Protein AF-A0A7S3W1W6-F1 (afdb_monomer)

Foldseek 3Di:
DDDDDDDDDDDDDPDDDDPDDDQAAFQKWWPDFFQWQVVGDTWTWTRGLFWIWTHGPVWIWTGGLLQFDAWEWEQDQVNFFIKIKTAGNAWTDTDVDTGRIIITTWGPPDDWIWIAGPNRIDIGTPRRSVRVSSCVSSVHDYFYAAPDADDPRGQFWWWDFPPFIWTWTDGLQWIWIDTRSDIDTAGLVQKAWEKAAADPVQWTKIWIWGADDDDDPPDPGDDIDITIITGTHNVCSVVVQVSSVVSNRNYPDDD

Secondary structure (DSSP, 8-state):
--PPPP--PPPP------------SEEEE-SSPEEEEETTEEEEEEEESSEEEEEESS-EEEEEGGGEEEEEEEE-TTSSSEEEEEEEEEEEEETTEEEEEEEEEE-TTSPPEEEEETTEEEEE-HHHHHHHHHHHHHT--EE-B-S---TTS-SSEEEEETTEEEEEEEBSSEEEEEETTEEEEEEGGGEEEEEEPP-TTSEEEEEEEEPPP---TTS--PPPEEEEEEEEEGGGHHHHHHHHHHTT-EES---

Mean predicted aligned error: 9.93 Å

Sequence (255 aa):
APPPPAAAAPAAPAGSAAPLDRPGALLVELASDLSFLSPRGKFRLSLNEGAAVLHGKSAEIAVPYRLVSRVLVLPEASGQGSLCVVTLAAPVANGKSQVGHLLLHSKPAEPKVECSLSGKPLCGQPASVVSQAFASLAAVEVGGIGSFKPFGGRAALQCYVKATEAALYLLEKELLVKEASKVHVMPYSRLRVEVLPPDSRRTFDLQLECAAADAPAGAPAKTALKLELSMLPANECDRVSELLQRKRANVNGSL

Solvent-accessible surface area (backbone atoms only — not comparable to full-atom values): 14426 Å² total; per-residue (Å²): 138,83,83,83,83,79,83,78,76,83,76,78,83,87,74,90,70,84,95,81,80,69,42,62,60,79,68,42,69,47,92,59,74,39,49,27,50,20,73,71,46,59,28,32,44,36,37,29,74,45,16,40,34,34,48,34,95,89,52,71,40,73,46,48,31,91,34,50,67,46,33,36,46,37,64,30,65,88,71,66,32,29,31,17,40,39,35,36,74,57,61,38,73,52,88,96,46,71,46,42,46,42,31,34,52,27,53,77,87,54,73,68,41,73,50,56,60,96,84,44,80,40,72,33,51,52,27,56,40,52,40,52,52,50,21,66,70,39,74,40,72,72,43,51,75,28,94,62,63,43,85,90,78,35,67,31,45,62,31,22,46,84,93,41,68,23,35,42,31,57,35,77,70,29,37,36,39,39,44,84,60,45,74,48,83,40,47,22,88,44,28,35,36,40,75,47,74,60,49,97,83,52,24,22,35,38,41,37,39,29,58,48,75,85,62,67,93,88,54,83,80,60,74,59,50,74,47,54,40,35,66,28,58,38,92,44,50,67,59,52,52,53,49,38,52,75,57,56,26,45,62,72,65,80,135

InterPro domains:
  IPR011993 PH-like domain superfamily [G3DSA:2.30.29.30] (146-254)
  IPR013719 Histone chaperone RTT106/FACT complex subunit SPT16-like, middle domain [PF08512] (156-251)
  IPR048993 FACT complex subunit SSRP1-like, first PH domain [PF21103] (32-110)
  IPR050454 RTT106/SSRP1 Histone Chaperone/FACT Complex [PTHR45849] (27-251)

Radius of gyration: 22.49 Å; Cα contacts (8 Å, |Δi|>4): 538; chains: 1; bounding box: 68×55×69 Å

pLDDT: mean 82.01, std 15.7, range [33.84, 94.69]

Organism: Emiliania huxleyi (NCBI:txid2903)

Nearest PDB structures (foldseek):
  2gcj-assembly4_D  TM=8.419E-01  e=3.323E-16  Saccharomyces cerevisiae
  9eh2-assembly1_y  TM=8.255E-01  e=6.095E-16  Homo sapiens
  4ifs-assembly1_A  TM=8.256E-01  e=1.176E-15  Homo sapiens
  7xt7-assembly1_k  TM=8.254E-01  e=2.640E-15  Komagataella phaffii
  4pq0-assembly1_A  TM=8.334E-01  e=5.359E-15  Saccharomyces cerevisiae S288C

Structure (mmCIF, N/CA/C/O backbone):
data_AF-A0A7S3W1W6-F1
#
_entry.id   AF-A0A7S3W1W6-F1
#
loop_
_atom_site.group_PDB
_atom_site.id
_atom_site.type_symbol
_atom_site.label_atom_id
_atom_site.label_alt_id
_atom_site.label_comp_id
_atom_site.label_asym_id
_atom_site.label_entity_id
_atom_site.label_seq_id
_atom_site.pdbx_PDB_ins_code
_atom_site.Cartn_x
_atom_site.Cartn_y
_atom_site.Cartn_z
_atom_site.occupancy
_atom_site.B_iso_or_equiv
_atom_site.auth_seq_id
_atom_site.auth_comp_id
_atom_site.auth_asym_id
_atom_site.auth_atom_id
_atom_site.pdbx_PDB_model_num
ATOM 1 N N . ALA A 1 1 ? -47.123 42.090 42.238 1.00 45.78 1 ALA A N 1
ATOM 2 C CA . ALA A 1 1 ? -47.029 41.208 41.054 1.00 45.78 1 ALA A CA 1
ATOM 3 C C . ALA A 1 1 ? -46.955 42.105 39.825 1.00 45.78 1 ALA A C 1
ATOM 5 O O . ALA A 1 1 ? -47.746 43.043 39.816 1.00 45.78 1 ALA A O 1
ATOM 6 N N . PRO A 1 2 ? -46.043 41.915 38.852 1.00 51.88 2 PRO A N 1
ATOM 7 C CA . PRO A 1 2 ? -45.273 40.709 38.516 1.00 51.88 2 PRO A CA 1
ATOM 8 C C . PRO A 1 2 ? -43.728 40.901 38.546 1.00 51.88 2 PRO A C 1
ATOM 10 O O . PRO A 1 2 ? -43.254 42.026 38.691 1.00 51.88 2 PRO A O 1
ATOM 13 N N . PRO A 1 3 ? -42.940 39.812 38.452 1.00 57.44 3 PRO A N 1
ATOM 14 C CA . PRO A 1 3 ? -41.476 39.845 38.326 1.00 57.44 3 PRO A CA 1
ATOM 15 C C . PRO A 1 3 ? -40.999 40.099 36.873 1.00 57.44 3 PRO A C 1
ATOM 17 O O . PRO A 1 3 ? -41.773 39.882 35.937 1.00 57.44 3 PRO A O 1
ATOM 20 N N . PRO A 1 4 ? -39.738 40.535 36.661 1.00 59.59 4 PRO A N 1
ATOM 21 C CA . PRO A 1 4 ? -39.146 40.696 35.329 1.00 59.59 4 PRO A CA 1
ATOM 22 C C . PRO A 1 4 ? -38.848 39.341 34.644 1.00 59.59 4 PRO A C 1
ATOM 24 O O . PRO A 1 4 ? -38.717 38.320 35.325 1.00 59.59 4 PRO A O 1
ATOM 27 N N . PRO A 1 5 ? -38.765 39.313 33.299 1.00 49.59 5 PRO A N 1
ATOM 28 C CA . PRO A 1 5 ? -38.783 38.086 32.505 1.00 49.59 5 PRO A CA 1
ATOM 29 C C . PRO A 1 5 ? -37.500 37.258 32.640 1.00 49.59 5 PRO A C 1
ATOM 31 O O . PRO A 1 5 ? -36.385 37.779 32.633 1.00 49.59 5 PRO A O 1
ATOM 34 N N . ALA A 1 6 ? -37.693 35.942 32.736 1.00 44.84 6 ALA A N 1
ATOM 35 C CA . ALA A 1 6 ? -36.650 34.933 32.808 1.00 44.84 6 ALA A CA 1
ATOM 36 C C . ALA A 1 6 ? -35.760 34.940 31.554 1.00 44.84 6 ALA A C 1
ATOM 38 O O . ALA A 1 6 ? -36.246 34.961 30.422 1.00 44.84 6 ALA A O 1
ATOM 39 N N . ALA A 1 7 ? -34.447 34.877 31.778 1.00 41.12 7 ALA A N 1
ATOM 40 C CA . ALA A 1 7 ? -33.446 34.667 30.746 1.00 41.12 7 ALA A CA 1
ATOM 41 C C . ALA A 1 7 ? -33.691 33.321 30.044 1.00 41.12 7 ALA A C 1
ATOM 43 O O . ALA A 1 7 ? -33.572 32.255 30.648 1.00 41.12 7 ALA A O 1
ATOM 44 N N . ALA A 1 8 ? -34.039 33.379 28.759 1.00 40.47 8 ALA A N 1
ATOM 45 C CA . ALA A 1 8 ? -34.100 32.213 27.895 1.00 40.47 8 ALA A CA 1
ATOM 46 C C . ALA A 1 8 ? -32.671 31.717 27.625 1.00 40.47 8 ALA A C 1
ATOM 48 O O . ALA A 1 8 ? -31.873 32.394 26.977 1.00 40.47 8 ALA A O 1
ATOM 49 N N . ALA A 1 9 ? -32.351 30.533 28.142 1.00 42.97 9 ALA A N 1
ATOM 50 C CA . ALA A 1 9 ? -31.165 29.788 27.749 1.00 42.97 9 ALA A CA 1
ATOM 51 C C . ALA A 1 9 ? -31.238 29.463 26.243 1.00 42.97 9 ALA A C 1
ATOM 53 O O . ALA A 1 9 ? -32.290 29.010 25.778 1.00 42.97 9 ALA A O 1
ATOM 54 N N . PRO A 1 10 ? -30.162 29.650 25.460 1.00 40.44 10 PRO A N 1
ATOM 55 C CA . PRO A 1 10 ? -30.146 29.182 24.086 1.00 40.44 10 PRO A CA 1
ATOM 56 C C . PRO A 1 10 ? -30.102 27.652 24.075 1.00 40.44 10 PRO A C 1
ATOM 58 O O . PRO A 1 10 ? -29.159 27.022 24.554 1.00 40.44 10 PRO A O 1
ATOM 61 N N . ALA A 1 11 ? -31.170 27.076 23.529 1.00 37.53 11 ALA A N 1
ATOM 62 C CA . ALA A 1 11 ? -31.296 25.670 23.205 1.00 37.53 11 ALA A CA 1
ATOM 63 C C . ALA A 1 11 ? -30.109 25.208 22.347 1.00 37.53 11 ALA A C 1
ATOM 65 O O . ALA A 1 11 ? -29.792 25.803 21.316 1.00 37.53 11 ALA A O 1
ATOM 66 N N . ALA A 1 12 ? -29.472 24.119 22.774 1.00 38.91 12 ALA A N 1
ATOM 67 C CA . ALA A 1 12 ? -28.537 23.378 21.946 1.00 38.91 12 ALA A CA 1
ATOM 68 C C . ALA A 1 12 ? -29.260 22.904 20.670 1.00 38.91 12 ALA A C 1
ATOM 70 O O . ALA A 1 12 ? -30.341 22.315 20.777 1.00 38.91 12 ALA A O 1
ATOM 71 N N . PRO A 1 13 ? -28.705 23.112 19.463 1.00 43.88 13 PRO A N 1
ATOM 72 C CA . PRO A 1 13 ? -29.288 22.532 18.270 1.00 43.88 13 PRO A CA 1
ATOM 73 C C . PRO A 1 13 ? -28.999 21.029 18.254 1.00 43.88 13 PRO A C 1
ATOM 75 O O . PRO A 1 13 ? -27.898 20.579 17.936 1.00 43.88 13 PRO A O 1
ATOM 78 N N . ALA A 1 14 ? -30.027 20.246 18.577 1.00 40.44 14 ALA A N 1
ATOM 79 C CA . ALA A 1 14 ? -30.148 18.860 18.160 1.00 40.44 14 ALA A CA 1
ATOM 80 C C . ALA A 1 14 ? -30.289 18.825 16.627 1.00 40.44 14 ALA A C 1
ATOM 82 O O . ALA A 1 14 ? -31.386 18.861 16.076 1.00 40.44 14 ALA A O 1
ATOM 83 N N . GLY A 1 15 ? -29.149 18.809 15.937 1.00 35.00 15 GLY A N 1
ATOM 84 C CA . GLY A 1 15 ? -29.037 18.552 14.505 1.00 35.00 15 GLY A CA 1
ATOM 85 C C . GLY A 1 15 ? -28.672 17.091 14.275 1.00 35.00 15 GLY A C 1
ATOM 86 O O . GLY A 1 15 ? -27.506 16.717 14.332 1.00 35.00 15 GLY A O 1
ATOM 87 N N . SER A 1 16 ? -29.696 16.273 14.056 1.00 43.66 16 SER A N 1
ATOM 88 C CA . SER A 1 16 ? -29.641 14.854 13.701 1.00 43.66 16 SER A CA 1
ATOM 89 C C . SER A 1 16 ? -28.714 14.580 12.502 1.00 43.66 16 SER A C 1
ATOM 91 O O . SER A 1 16 ? -29.089 14.830 11.356 1.00 43.66 16 SER A O 1
ATOM 93 N N . ALA A 1 17 ? -27.552 13.977 12.762 1.00 36.97 17 ALA A N 1
ATOM 94 C CA . ALA A 1 17 ? -26.813 13.168 11.794 1.00 36.97 17 ALA A CA 1
ATOM 95 C C . ALA A 1 17 ? -26.968 11.688 12.185 1.00 36.97 17 ALA A C 1
ATOM 97 O O . ALA A 1 17 ? -26.823 11.326 13.351 1.00 36.97 17 ALA A O 1
ATOM 98 N N . ALA A 1 18 ? -27.330 10.851 11.214 1.00 33.84 18 ALA A N 1
ATOM 99 C CA . ALA A 1 18 ? -27.697 9.446 11.380 1.00 33.84 18 ALA A CA 1
ATOM 100 C C . ALA A 1 18 ? -26.702 8.613 12.233 1.00 33.84 18 ALA A C 1
ATOM 102 O O . ALA A 1 18 ? -25.489 8.775 12.088 1.00 33.84 18 ALA A O 1
ATOM 103 N N . PRO A 1 19 ? -27.166 7.666 13.075 1.00 43.62 19 PRO A N 1
ATOM 104 C CA . PRO A 1 19 ? -26.282 6.854 13.906 1.00 43.62 19 PRO A CA 1
ATOM 105 C C . PRO A 1 19 ? -25.858 5.574 13.166 1.00 43.62 19 PRO A C 1
ATOM 107 O O . PRO A 1 19 ? -26.533 4.557 13.280 1.00 43.62 19 PRO A O 1
ATOM 110 N N . LEU A 1 20 ? -24.752 5.595 12.408 1.00 44.56 20 LEU A N 1
ATOM 111 C CA . LEU A 1 20 ? -24.233 4.376 11.751 1.00 44.56 20 LEU A CA 1
ATOM 112 C C . LEU A 1 20 ? -22.712 4.136 11.824 1.00 44.56 20 LEU A C 1
ATOM 114 O O . LEU A 1 20 ? -22.246 3.169 11.238 1.00 44.56 20 LEU A O 1
ATOM 118 N N . ASP A 1 21 ? -21.941 4.916 12.583 1.00 49.50 21 ASP A N 1
ATOM 119 C CA . ASP A 1 21 ? -20.513 4.622 12.832 1.00 49.50 21 ASP A CA 1
ATOM 120 C C . ASP A 1 21 ? -20.158 4.883 14.303 1.00 49.50 21 ASP A C 1
ATOM 122 O O . ASP A 1 21 ? -19.318 5.718 14.635 1.00 49.50 21 ASP A O 1
ATOM 126 N N . ARG A 1 22 ? -20.820 4.183 15.234 1.00 55.69 22 ARG A N 1
ATOM 127 C CA . ARG A 1 22 ? -20.241 4.070 16.579 1.00 55.69 22 ARG A CA 1
ATOM 128 C C . ARG A 1 22 ? -19.102 3.054 16.488 1.00 55.69 22 ARG A C 1
ATOM 130 O O . ARG A 1 22 ? -19.353 1.963 15.983 1.00 55.69 22 ARG A O 1
ATOM 137 N N . PRO A 1 23 ? -17.892 3.365 16.985 1.00 61.19 23 PRO A N 1
ATOM 138 C CA . PRO A 1 23 ? -16.769 2.432 16.949 1.00 61.19 23 PRO A CA 1
ATOM 139 C C . PRO A 1 23 ? -17.078 1.066 17.592 1.00 61.19 23 PRO A C 1
ATOM 141 O O . PRO A 1 23 ? -16.441 0.079 17.243 1.00 61.19 23 PRO A O 1
ATOM 144 N N . GLY A 1 24 ? -18.107 0.970 18.439 1.00 68.69 24 GLY A N 1
ATOM 145 C CA . GLY A 1 24 ? -18.448 -0.246 19.178 1.00 68.69 24 GLY A CA 1
ATOM 146 C C . GLY A 1 24 ? -17.690 -0.292 20.501 1.00 68.69 24 GLY A C 1
ATOM 147 O O . GLY A 1 24 ? -17.141 0.728 20.926 1.00 68.69 24 GLY A O 1
ATOM 148 N N . ALA A 1 25 ? -17.677 -1.447 21.166 1.00 79.06 25 ALA A N 1
ATOM 149 C CA . ALA A 1 25 ? -16.859 -1.621 22.362 1.00 79.06 25 ALA A CA 1
ATOM 150 C C . ALA A 1 25 ? -15.364 -1.612 21.999 1.00 79.06 25 ALA A C 1
ATOM 152 O O . ALA A 1 25 ? -14.969 -2.128 20.950 1.00 79.06 25 ALA A O 1
ATOM 153 N N . LEU A 1 26 ? -14.536 -1.023 22.868 1.00 84.31 26 LEU A N 1
ATOM 154 C CA . LEU A 1 26 ? -13.083 -1.067 22.724 1.00 84.31 26 LEU A CA 1
ATOM 155 C C . LEU A 1 26 ? -12.611 -2.504 22.931 1.00 84.31 26 LEU A C 1
ATOM 157 O O . LEU A 1 26 ? -12.820 -3.080 23.997 1.00 84.31 26 LEU A O 1
ATOM 161 N N . LEU A 1 27 ? -11.963 -3.067 21.915 1.00 84.12 27 LEU A N 1
ATOM 162 C CA . LEU A 1 27 ? -11.364 -4.393 22.002 1.00 84.12 27 LEU A CA 1
ATOM 163 C C . LEU A 1 27 ? -9.944 -4.284 22.547 1.00 84.12 27 LEU A C 1
ATOM 165 O O . LEU A 1 27 ? -9.569 -5.002 23.470 1.00 84.12 27 LEU A O 1
ATOM 169 N N . VAL A 1 28 ? -9.147 -3.400 21.947 1.00 86.69 28 VAL A N 1
ATOM 170 C CA . VAL A 1 28 ? -7.714 -3.274 22.214 1.00 86.69 28 VAL A CA 1
ATOM 171 C C . VAL A 1 28 ? -7.265 -1.853 21.918 1.00 86.69 28 VAL A C 1
ATOM 173 O O . VAL A 1 28 ? -7.513 -1.340 20.832 1.00 86.69 28 VAL A O 1
ATOM 176 N N . GLU A 1 29 ? -6.503 -1.251 22.821 1.00 86.75 29 GLU A N 1
ATOM 177 C CA . GLU A 1 29 ? -5.752 -0.026 22.545 1.00 86.75 29 GLU A CA 1
ATOM 178 C C . GLU A 1 29 ? -4.257 -0.350 22.502 1.00 86.75 29 GLU A C 1
ATOM 180 O O . GLU A 1 29 ? -3.719 -0.998 23.403 1.00 86.75 29 GLU A O 1
ATOM 185 N N . LEU A 1 30 ? -3.573 0.073 21.439 1.00 85.25 30 LEU A N 1
ATOM 186 C CA . LEU A 1 30 ? -2.122 -0.052 21.355 1.00 85.25 30 LEU A CA 1
ATOM 187 C C . LEU A 1 30 ? -1.491 1.047 22.214 1.00 85.25 30 LEU A C 1
ATOM 189 O O . LEU A 1 30 ? -1.714 2.231 21.978 1.00 85.25 30 LEU A O 1
ATOM 193 N N . ALA A 1 31 ? -0.658 0.661 23.181 1.00 72.69 31 ALA A N 1
ATOM 194 C CA . ALA A 1 31 ? -0.014 1.607 24.095 1.00 72.69 31 ALA A CA 1
ATOM 195 C C . ALA A 1 31 ? 1.041 2.507 23.417 1.00 72.69 31 ALA A C 1
ATOM 197 O O . ALA A 1 31 ? 1.373 3.573 23.934 1.00 72.69 31 ALA A O 1
ATOM 198 N N . SER A 1 32 ? 1.590 2.076 22.278 1.00 83.25 32 SER A N 1
ATOM 199 C CA . SER A 1 32 ? 2.650 2.784 21.557 1.00 83.25 32 SER A CA 1
ATOM 200 C C . SER A 1 32 ? 2.102 3.679 20.450 1.00 83.25 32 SER A C 1
ATOM 202 O O . SER A 1 32 ? 1.236 3.272 19.675 1.00 83.25 32 SER A O 1
ATOM 204 N N . ASP A 1 33 ? 2.680 4.873 20.326 1.00 87.12 33 ASP A N 1
ATOM 205 C CA . ASP A 1 33 ? 2.403 5.769 19.207 1.00 87.12 33 ASP A CA 1
ATOM 206 C C . ASP A 1 33 ? 3.024 5.224 17.917 1.00 87.12 33 ASP A C 1
ATOM 208 O O . ASP A 1 33 ? 4.220 4.932 17.849 1.00 87.12 33 ASP A O 1
ATOM 212 N N . LEU A 1 34 ? 2.209 5.135 16.873 1.00 90.38 34 LEU A N 1
ATOM 213 C CA . LEU A 1 34 ? 2.575 4.585 15.576 1.00 90.38 34 LEU A CA 1
ATOM 214 C C . LEU A 1 34 ? 2.887 5.698 14.570 1.00 90.38 34 LEU A C 1
ATOM 216 O O . LEU A 1 34 ? 2.190 6.714 14.512 1.00 90.38 34 LEU A O 1
ATOM 220 N N . SER A 1 35 ? 3.911 5.490 13.741 1.00 91.12 35 SER A N 1
ATOM 221 C CA . SER A 1 35 ? 4.400 6.468 12.759 1.00 91.12 35 SER A CA 1
ATOM 222 C C . SER A 1 35 ? 3.687 6.344 11.401 1.00 91.12 35 SER A C 1
ATOM 224 O O . SER A 1 35 ? 4.115 5.594 10.521 1.00 91.12 35 SER A O 1
ATOM 226 N N . PHE A 1 36 ? 2.623 7.117 11.179 1.00 91.62 36 PHE A N 1
ATOM 227 C CA . PHE A 1 36 ? 1.915 7.146 9.896 1.00 91.62 36 PHE A CA 1
ATOM 228 C C . PHE A 1 36 ? 2.526 8.162 8.920 1.00 91.62 36 PHE A C 1
ATOM 230 O O . PHE A 1 36 ? 2.787 9.325 9.242 1.00 91.62 36 PHE A O 1
ATOM 237 N N . LEU A 1 37 ? 2.721 7.722 7.680 1.00 90.44 37 LEU A N 1
ATOM 238 C CA . LEU A 1 37 ? 3.073 8.564 6.539 1.00 90.44 37 LEU A CA 1
ATOM 239 C C . LEU A 1 37 ? 1.830 9.220 5.923 1.00 90.44 37 LEU A C 1
ATOM 241 O O . LEU A 1 37 ? 1.917 10.347 5.437 1.00 90.44 37 LEU A O 1
ATOM 245 N N . SER A 1 38 ? 0.686 8.534 5.960 1.00 88.88 38 SER A N 1
ATOM 246 C CA . SER A 1 38 ? -0.605 9.047 5.499 1.00 88.88 38 SER A CA 1
ATOM 247 C C . SER A 1 38 ? -1.740 8.452 6.333 1.00 88.88 38 SER A C 1
ATOM 249 O O . SER A 1 38 ? -1.846 7.227 6.380 1.00 88.88 38 SER A O 1
ATOM 251 N N . PRO A 1 39 ? -2.577 9.272 6.988 1.00 88.38 39 PRO A N 1
ATOM 252 C CA . PRO A 1 39 ? -2.371 10.699 7.252 1.00 88.38 39 PRO A CA 1
ATOM 253 C C . PRO A 1 39 ? -1.052 10.918 8.012 1.00 88.38 39 PRO A C 1
ATOM 255 O O . PRO A 1 39 ? -0.675 10.116 8.858 1.00 88.38 39 PRO A O 1
ATOM 258 N N . ARG A 1 40 ? -0.300 11.969 7.670 1.00 88.81 40 ARG A N 1
ATOM 259 C CA . ARG A 1 40 ? 1.058 12.164 8.203 1.00 88.81 40 ARG A CA 1
ATOM 260 C C . ARG A 1 40 ? 1.011 12.523 9.687 1.00 88.81 40 ARG A C 1
ATOM 262 O O . ARG A 1 40 ? 0.453 13.559 10.040 1.00 88.81 40 ARG A O 1
ATOM 269 N N . GLY A 1 41 ? 1.654 11.728 10.537 1.00 88.69 41 GLY A N 1
ATOM 270 C CA . GLY A 1 41 ? 1.747 12.017 11.967 1.00 88.69 41 GLY A CA 1
ATOM 271 C C . GLY A 1 41 ? 1.986 10.787 12.832 1.00 88.69 41 GLY A C 1
ATOM 272 O O . GLY A 1 41 ? 2.085 9.666 12.341 1.00 88.69 41 GLY A O 1
ATOM 273 N N . LYS A 1 42 ? 2.080 11.020 14.141 1.00 90.62 42 LYS A N 1
ATOM 274 C CA . LYS A 1 42 ? 2.053 9.956 15.143 1.00 90.62 42 LYS A CA 1
ATOM 275 C C . LYS A 1 42 ? 0.634 9.802 15.665 1.00 90.62 42 LYS A C 1
ATOM 277 O O . LYS A 1 42 ? 0.017 10.805 16.028 1.00 90.62 42 LYS A O 1
ATOM 282 N N . PHE A 1 43 ? 0.146 8.571 15.683 1.00 91.88 43 PHE A N 1
ATOM 283 C CA . PHE A 1 43 ? -1.207 8.255 16.123 1.00 91.88 43 PHE A CA 1
ATOM 284 C C . PHE A 1 43 ? -1.180 7.072 17.074 1.00 91.88 43 PHE A C 1
ATOM 286 O O . PHE A 1 43 ? -0.459 6.100 16.838 1.00 91.88 43 PHE A O 1
ATOM 293 N N . ARG A 1 44 ? -2.015 7.134 18.105 1.00 91.94 44 ARG A N 1
ATOM 294 C CA . ARG A 1 44 ? -2.358 5.961 18.896 1.00 91.94 44 ARG A CA 1
ATOM 295 C C . ARG A 1 44 ? -3.524 5.236 18.234 1.00 91.94 44 ARG A C 1
ATOM 297 O O . ARG A 1 44 ? -4.450 5.883 17.748 1.00 91.94 44 ARG A O 1
ATOM 304 N N . LEU A 1 45 ? -3.465 3.909 18.179 1.00 92.12 45 LEU A N 1
ATOM 305 C CA . LEU A 1 45 ? -4.473 3.091 17.509 1.00 92.12 45 LEU A CA 1
ATOM 306 C C . LEU A 1 45 ? -5.351 2.365 18.527 1.00 92.12 45 LEU A C 1
ATOM 308 O O . LEU A 1 45 ? -4.860 1.529 19.284 1.00 92.12 45 LEU A O 1
ATOM 312 N N . SER A 1 46 ? -6.648 2.637 18.464 1.00 92.19 46 SER A N 1
ATOM 313 C CA . SER A 1 46 ? -7.687 1.947 19.225 1.00 92.19 46 SER A CA 1
ATOM 314 C C . SER A 1 46 ? -8.499 1.069 18.281 1.00 92.19 46 SER A C 1
ATOM 316 O O . SER A 1 46 ? -9.105 1.551 17.326 1.00 92.19 46 SER A O 1
ATOM 318 N N . LEU A 1 47 ? -8.492 -0.235 18.514 1.00 91.00 47 LEU A N 1
ATOM 319 C CA . LEU A 1 47 ? -9.267 -1.221 17.775 1.00 91.00 47 LEU A CA 1
ATOM 320 C C . LEU A 1 47 ? -10.561 -1.482 18.540 1.00 91.00 47 LEU A C 1
ATOM 322 O O . LEU A 1 47 ? -10.532 -1.971 19.670 1.00 91.00 47 LEU A O 1
ATOM 326 N N . ASN A 1 48 ? -11.688 -1.155 17.925 1.00 92.06 48 ASN A N 1
ATOM 327 C CA . ASN A 1 48 ? -13.011 -1.407 18.484 1.00 92.06 48 ASN A CA 1
ATOM 328 C C . ASN A 1 48 ? -13.701 -2.513 17.674 1.00 92.06 48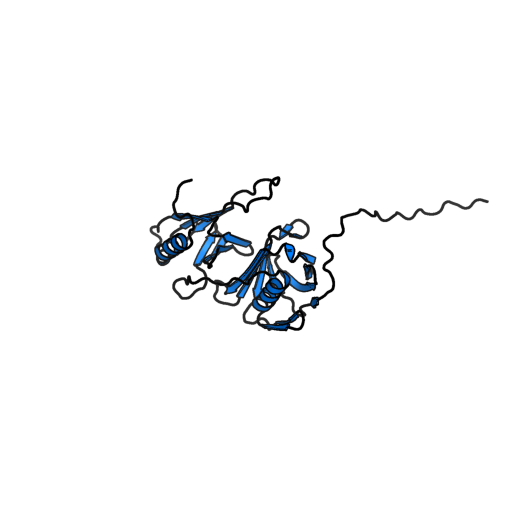 ASN A C 1
ATOM 330 O O . ASN A 1 48 ? -13.095 -3.078 16.772 1.00 92.06 48 ASN A O 1
ATOM 334 N N . GLU A 1 49 ? -14.950 -2.852 17.971 1.00 87.62 49 GLU A N 1
ATOM 335 C CA . GLU A 1 49 ? -15.669 -3.904 17.230 1.00 87.62 49 GLU A CA 1
ATOM 336 C C . GLU A 1 49 ? -16.012 -3.512 15.782 1.00 87.62 49 GLU A C 1
ATOM 338 O O . GLU A 1 49 ? -15.948 -4.346 14.882 1.00 87.62 49 GLU A O 1
ATOM 343 N N . GLY A 1 50 ? -16.369 -2.248 15.535 1.00 85.69 50 GLY A N 1
ATOM 344 C CA . GLY A 1 50 ? -16.835 -1.778 14.223 1.00 85.69 50 GLY A CA 1
ATOM 345 C C . GLY A 1 50 ? -15.829 -0.923 13.450 1.00 85.69 50 GLY A C 1
ATOM 346 O O . GLY A 1 50 ? -15.876 -0.866 12.216 1.00 85.69 50 GLY A O 1
ATOM 347 N N . ALA A 1 51 ? -14.913 -0.256 14.155 1.00 89.94 51 ALA A N 1
ATOM 348 C CA . ALA A 1 51 ? -13.948 0.654 13.548 1.00 89.94 51 ALA A CA 1
ATOM 349 C C . ALA A 1 51 ? -12.624 0.729 14.316 1.00 89.94 51 ALA A C 1
ATOM 351 O O . ALA A 1 51 ? -12.589 0.712 15.548 1.00 89.94 51 ALA A O 1
ATOM 352 N N . ALA A 1 52 ? -11.539 0.926 13.572 1.00 91.19 52 ALA A N 1
ATOM 353 C CA . ALA A 1 52 ? -10.257 1.334 14.125 1.00 91.19 52 ALA A CA 1
ATOM 354 C C . ALA A 1 52 ? -10.212 2.860 14.237 1.00 91.19 52 ALA A C 1
ATOM 356 O O . ALA A 1 52 ? -10.464 3.559 13.259 1.00 91.19 52 ALA A O 1
ATOM 357 N N . VAL A 1 53 ? -9.870 3.388 15.403 1.00 91.50 53 VAL A N 1
ATOM 358 C CA . VAL A 1 53 ? -9.779 4.826 15.653 1.00 91.50 53 VAL A CA 1
ATOM 359 C C . VAL A 1 53 ? -8.317 5.212 15.831 1.00 91.50 53 VAL A C 1
ATOM 361 O O . VAL A 1 53 ? -7.600 4.653 16.659 1.00 91.50 53 VAL A O 1
ATOM 364 N N . LEU A 1 54 ? -7.863 6.155 15.010 1.00 91.56 54 LEU A N 1
ATOM 365 C CA . LEU A 1 54 ? -6.538 6.750 15.091 1.00 91.56 54 LEU A CA 1
ATOM 366 C C . LEU A 1 54 ? -6.650 8.045 15.892 1.00 91.56 54 LEU A C 1
ATOM 368 O O . LEU A 1 54 ? -7.160 9.048 15.387 1.00 91.56 54 LEU A O 1
ATOM 372 N N . HIS A 1 55 ? -6.139 8.035 17.116 1.00 90.75 55 HIS A N 1
ATOM 373 C CA . HIS A 1 55 ? -6.067 9.211 17.972 1.00 90.75 55 HIS A CA 1
ATOM 374 C C . HIS A 1 55 ? -4.762 9.953 17.696 1.00 90.75 55 HIS A C 1
ATOM 376 O O . HIS A 1 55 ? -3.671 9.505 18.059 1.00 90.75 55 HIS A O 1
ATOM 382 N N . GLY A 1 56 ? -4.863 11.081 17.003 1.00 87.12 56 GLY A N 1
ATOM 383 C CA . GLY A 1 56 ? -3.754 11.998 16.778 1.00 87.12 56 GLY A CA 1
ATOM 384 C C . GLY A 1 56 ? -3.860 13.220 17.679 1.00 87.12 56 GLY A C 1
ATOM 385 O O . GLY A 1 56 ? -4.919 13.544 18.207 1.00 87.12 56 GLY A O 1
ATOM 386 N N . LYS A 1 57 ? -2.764 13.975 17.794 1.00 82.88 57 LYS A N 1
ATOM 387 C CA . LYS A 1 57 ? -2.751 15.235 18.559 1.00 82.88 57 LYS A CA 1
ATOM 388 C C . LYS A 1 57 ? -3.725 16.287 18.008 1.00 82.88 57 LYS A C 1
ATOM 390 O O . LYS A 1 57 ? -4.226 17.113 18.762 1.00 82.88 57 LYS A O 1
ATOM 395 N N . SER A 1 58 ? -3.931 16.298 16.692 1.00 79.31 58 SER A N 1
ATOM 396 C CA . SER A 1 58 ? -4.698 17.341 15.992 1.00 79.31 58 SER A CA 1
ATOM 397 C C . SER A 1 58 ? -6.004 16.846 15.383 1.00 79.31 58 SER A C 1
ATOM 399 O O . SER A 1 58 ? -6.847 17.664 15.031 1.00 79.31 58 SER A O 1
ATOM 401 N N . ALA A 1 59 ? -6.156 15.536 15.208 1.00 79.69 59 ALA A N 1
ATOM 402 C CA . ALA A 1 59 ? -7.325 14.943 14.585 1.00 79.69 59 ALA A CA 1
ATOM 403 C C . ALA A 1 59 ? -7.503 13.509 15.075 1.00 79.69 59 ALA A C 1
ATOM 405 O O . ALA A 1 59 ? -6.524 12.784 15.267 1.00 79.69 59 ALA A O 1
ATOM 406 N N . GLU A 1 60 ? -8.761 13.118 15.215 1.00 87.25 60 GLU A N 1
ATOM 407 C CA . GLU A 1 60 ? -9.172 11.743 15.438 1.00 87.25 60 GLU A CA 1
ATOM 408 C C . GLU A 1 60 ? -9.832 11.222 14.164 1.00 87.25 60 GLU A C 1
ATOM 410 O O . GLU A 1 60 ? -10.657 11.912 13.560 1.00 87.25 60 GLU A O 1
ATOM 415 N N . ILE A 1 61 ? -9.422 10.036 13.716 1.00 89.50 61 ILE A N 1
ATOM 416 C CA . ILE A 1 61 ? -9.873 9.466 12.445 1.00 89.50 61 ILE A CA 1
ATOM 417 C C . ILE A 1 61 ? -10.389 8.060 12.709 1.00 89.50 61 ILE A C 1
ATOM 419 O O . ILE A 1 61 ? -9.617 7.162 13.039 1.00 89.50 61 ILE A O 1
ATOM 423 N N . ALA A 1 62 ? -11.694 7.869 12.541 1.00 90.69 62 ALA A N 1
ATOM 424 C CA . ALA A 1 62 ? -12.338 6.569 12.658 1.00 90.69 62 ALA A CA 1
ATOM 425 C C . ALA A 1 62 ? -12.412 5.887 11.289 1.00 90.69 62 ALA A C 1
ATOM 427 O O . ALA A 1 62 ? -12.936 6.450 10.331 1.00 90.69 62 ALA A O 1
ATOM 428 N N . VAL A 1 63 ? -11.900 4.664 11.201 1.00 91.56 63 VAL A N 1
ATOM 429 C CA . VAL A 1 63 ? -11.842 3.849 9.988 1.00 91.56 63 VAL A CA 1
ATOM 430 C C . VAL A 1 63 ? -12.682 2.588 10.197 1.00 91.56 63 VAL A C 1
ATOM 432 O O . VAL A 1 63 ? -12.228 1.651 10.859 1.00 91.56 63 VAL A O 1
ATOM 435 N N . PRO A 1 64 ? -13.907 2.541 9.646 1.00 91.69 64 PRO A N 1
ATOM 436 C CA . PRO A 1 64 ? -14.762 1.361 9.721 1.00 91.69 64 PRO A CA 1
ATOM 437 C C . PRO A 1 64 ? -14.138 0.161 9.001 1.00 91.69 64 PRO A C 1
ATOM 439 O O . PRO A 1 64 ? -13.697 0.292 7.855 1.00 91.69 64 PRO A O 1
ATOM 442 N N . TYR A 1 65 ? -14.162 -1.028 9.612 1.00 91.94 65 TYR A N 1
ATOM 443 C CA . TYR A 1 65 ? -13.554 -2.224 9.003 1.00 91.94 65 TYR A CA 1
ATOM 444 C C . TYR A 1 65 ? -14.224 -2.628 7.689 1.00 91.94 65 TYR A C 1
ATOM 446 O O . TYR A 1 65 ? -13.546 -3.070 6.769 1.00 91.94 65 TYR A O 1
ATOM 454 N N . ARG A 1 66 ? -15.529 -2.363 7.545 1.00 90.31 66 ARG A N 1
ATOM 455 C CA . ARG A 1 66 ? -16.285 -2.554 6.292 1.00 90.31 66 ARG A CA 1
ATOM 456 C C . ARG A 1 66 ? -15.715 -1.789 5.093 1.00 90.31 66 ARG A C 1
ATOM 458 O O . ARG A 1 66 ? -15.983 -2.158 3.955 1.00 90.31 66 ARG A O 1
ATOM 465 N N . LEU A 1 67 ? -14.983 -0.697 5.334 1.00 90.94 67 LEU A N 1
ATOM 466 C CA . LEU A 1 67 ? -14.353 0.084 4.272 1.00 90.94 67 LEU A CA 1
ATOM 467 C C . LEU A 1 67 ? -12.966 -0.445 3.918 1.00 90.94 67 LEU A C 1
ATOM 469 O O . LEU A 1 67 ? -12.436 -0.053 2.885 1.00 90.94 67 LEU A O 1
ATOM 473 N N . VAL A 1 68 ? -12.364 -1.312 4.731 1.00 92.50 68 VAL A N 1
ATOM 474 C CA . VAL A 1 68 ? -11.033 -1.860 4.467 1.00 92.50 68 VAL A CA 1
ATOM 475 C C . VAL A 1 68 ? -11.132 -2.870 3.331 1.00 92.50 68 VAL A C 1
ATOM 477 O O . VAL A 1 68 ? -11.746 -3.921 3.460 1.00 92.50 68 VAL A O 1
ATOM 480 N N . SER A 1 69 ? -10.521 -2.539 2.197 1.00 90.38 69 SER A N 1
ATOM 481 C CA . SER A 1 69 ? -10.548 -3.378 0.998 1.00 90.38 69 SER A CA 1
ATOM 482 C C . SER A 1 69 ? -9.301 -4.245 0.867 1.00 90.38 69 SER A C 1
ATOM 484 O O . SER A 1 69 ? -9.395 -5.378 0.399 1.00 90.38 69 SER A O 1
ATOM 486 N N . ARG A 1 70 ? -8.125 -3.716 1.231 1.00 90.19 70 ARG A N 1
ATOM 487 C CA . ARG A 1 70 ? -6.840 -4.424 1.113 1.00 90.19 70 ARG A CA 1
ATOM 488 C C . ARG A 1 70 ? -5.910 -4.058 2.254 1.00 90.19 70 ARG A C 1
ATOM 490 O O . ARG A 1 70 ? -5.859 -2.894 2.652 1.00 90.19 70 ARG A O 1
ATOM 497 N N . VAL A 1 71 ? -5.131 -5.033 2.707 1.00 94.06 71 VAL A N 1
ATOM 498 C CA . VAL A 1 71 ? -4.052 -4.850 3.678 1.00 94.06 71 VAL A CA 1
ATOM 499 C C . VAL A 1 71 ? -2.786 -5.454 3.088 1.00 94.06 71 VAL A C 1
ATOM 501 O O . VAL A 1 71 ? -2.785 -6.615 2.690 1.00 94.06 71 VAL A O 1
ATOM 504 N N . LEU A 1 72 ? -1.716 -4.669 3.010 1.00 93.88 72 LEU A N 1
ATOM 505 C CA . LEU A 1 72 ? -0.432 -5.094 2.460 1.00 93.88 72 LEU A CA 1
ATOM 506 C C . LEU A 1 72 ? 0.685 -4.802 3.454 1.00 93.88 72 LEU A C 1
ATOM 508 O O . LEU A 1 72 ? 0.717 -3.717 4.035 1.00 93.88 72 LEU A O 1
ATOM 512 N N . VAL A 1 73 ? 1.634 -5.726 3.589 1.00 93.12 73 VAL A N 1
ATOM 513 C CA . VAL A 1 73 ? 2.903 -5.482 4.286 1.00 93.12 73 VAL A CA 1
ATOM 514 C C . VAL A 1 73 ? 4.057 -5.710 3.332 1.00 93.12 73 VAL A C 1
ATOM 516 O O . VAL A 1 73 ? 4.234 -6.799 2.790 1.00 93.12 73 VAL A O 1
ATOM 519 N N . LEU A 1 74 ? 4.854 -4.668 3.136 1.00 92.56 74 LEU A N 1
ATOM 520 C CA . LEU A 1 74 ? 5.977 -4.642 2.209 1.00 92.56 74 LEU A CA 1
ATOM 521 C C . LEU A 1 74 ? 7.211 -4.131 2.957 1.00 92.56 74 LEU A C 1
ATOM 523 O O . LEU A 1 74 ? 7.080 -3.243 3.789 1.00 92.56 74 LEU A O 1
ATOM 527 N N . PRO A 1 75 ? 8.422 -4.628 2.701 1.00 91.31 75 PRO A N 1
ATOM 528 C CA . PRO A 1 75 ? 9.633 -3.967 3.171 1.00 91.31 75 PRO A CA 1
ATOM 529 C C . PRO A 1 75 ? 9.769 -2.608 2.477 1.00 91.31 75 PRO A C 1
ATOM 531 O O . PRO A 1 75 ? 9.321 -2.426 1.342 1.00 91.31 75 PRO A O 1
ATOM 534 N N . GLU A 1 76 ? 10.385 -1.642 3.149 1.00 88.81 76 GLU A N 1
ATOM 535 C CA . GLU A 1 76 ? 10.611 -0.339 2.528 1.00 88.81 76 GLU A CA 1
ATOM 536 C C . GLU A 1 76 ? 11.613 -0.456 1.362 1.00 88.81 76 GLU A C 1
ATOM 538 O O . GLU A 1 76 ? 12.584 -1.208 1.431 1.00 88.81 76 GLU A O 1
ATOM 543 N N . ALA A 1 77 ? 11.410 0.321 0.294 1.00 84.62 77 ALA A N 1
ATOM 544 C CA . ALA A 1 77 ? 12.318 0.389 -0.856 1.00 84.62 77 ALA A CA 1
ATOM 545 C C . ALA A 1 77 ? 13.767 0.764 -0.485 1.00 84.62 77 ALA A C 1
ATOM 547 O O . ALA A 1 77 ? 14.699 0.349 -1.171 1.00 84.62 77 ALA A O 1
ATOM 548 N N . SER A 1 78 ? 13.953 1.510 0.610 1.00 79.44 78 SER A N 1
ATOM 549 C CA . SER A 1 78 ? 15.258 1.847 1.199 1.00 79.44 78 SER A CA 1
ATOM 550 C C . SER A 1 78 ? 16.006 0.619 1.747 1.00 79.44 78 SER A C 1
ATOM 552 O O . SER A 1 78 ? 17.206 0.688 2.006 1.00 79.44 78 SER A O 1
ATOM 554 N N . GLY A 1 79 ? 15.302 -0.499 1.950 1.00 75.38 79 GLY A N 1
ATOM 555 C CA . GLY A 1 79 ? 15.791 -1.693 2.634 1.00 75.38 79 GLY A CA 1
ATOM 556 C C . GLY A 1 79 ? 15.721 -1.608 4.161 1.00 75.38 79 GLY A C 1
ATOM 557 O O . GLY A 1 79 ? 16.058 -2.583 4.830 1.00 75.38 79 GLY A O 1
ATOM 558 N N . GLN A 1 80 ? 15.280 -0.483 4.733 1.00 81.06 80 GLN A N 1
ATOM 559 C CA . GLN A 1 80 ? 15.195 -0.298 6.179 1.00 81.06 80 GLN A CA 1
ATOM 560 C C . GLN A 1 80 ? 13.741 -0.254 6.645 1.00 81.06 80 GLN A C 1
ATOM 562 O O . GLN A 1 80 ? 13.031 0.713 6.415 1.00 81.06 80 GLN A O 1
ATOM 567 N N . GLY A 1 81 ? 13.314 -1.290 7.367 1.00 87.25 81 GLY A N 1
ATOM 568 C CA . GLY A 1 81 ? 11.992 -1.324 7.990 1.00 87.25 81 GLY A CA 1
ATOM 569 C C . GLY A 1 81 ? 10.902 -1.925 7.110 1.00 87.25 81 GLY A C 1
ATOM 570 O O . GLY A 1 81 ? 11.153 -2.694 6.179 1.00 87.25 81 GLY A O 1
ATOM 571 N N . SER A 1 82 ? 9.655 -1.643 7.466 1.00 91.75 82 SER A N 1
ATOM 572 C CA . SER A 1 82 ? 8.472 -2.232 6.844 1.00 91.75 82 SER A CA 1
ATOM 573 C C . SER A 1 82 ? 7.354 -1.212 6.704 1.00 91.75 82 SER A C 1
ATOM 575 O O . SER A 1 82 ? 7.082 -0.410 7.592 1.00 91.75 82 SER A O 1
ATOM 577 N N . LEU A 1 83 ? 6.681 -1.274 5.572 1.00 92.88 83 LEU A N 1
ATOM 578 C CA . LEU A 1 83 ? 5.547 -0.473 5.174 1.00 92.88 83 LEU A CA 1
ATOM 579 C C . LEU A 1 83 ? 4.275 -1.314 5.302 1.00 92.88 83 LEU A C 1
ATOM 581 O O . LEU A 1 83 ? 4.178 -2.385 4.708 1.00 92.88 83 LEU A O 1
ATOM 585 N N . CYS A 1 84 ? 3.290 -0.819 6.039 1.00 94.38 84 CYS A N 1
ATOM 586 C CA . CYS A 1 84 ? 1.941 -1.372 6.053 1.00 94.38 84 CYS A CA 1
ATOM 587 C C . CYS A 1 84 ? 1.002 -0.410 5.318 1.00 94.38 84 CYS A C 1
ATOM 589 O O . CYS A 1 84 ? 0.967 0.788 5.613 1.00 94.38 84 CYS A O 1
ATOM 591 N N . VAL A 1 85 ? 0.274 -0.935 4.334 1.00 94.69 85 VAL A N 1
ATOM 592 C CA . VAL A 1 85 ? -0.664 -0.187 3.494 1.00 94.69 85 VAL A CA 1
ATOM 593 C C . VAL A 1 85 ? -2.058 -0.756 3.701 1.00 94.69 85 VAL A C 1
ATOM 595 O O . VAL A 1 85 ? -2.325 -1.899 3.333 1.00 94.69 85 VAL A O 1
ATOM 598 N N . VAL A 1 86 ? -2.962 0.050 4.249 1.00 94.12 86 VAL A N 1
ATOM 599 C CA . VAL A 1 86 ? -4.384 -0.288 4.366 1.00 94.12 86 VAL A CA 1
ATOM 600 C C . VAL A 1 86 ? -5.150 0.565 3.368 1.00 94.12 86 VAL A C 1
ATOM 602 O O . VAL A 1 86 ? -5.161 1.790 3.468 1.00 94.12 86 VAL A O 1
ATOM 605 N N . THR A 1 87 ? -5.771 -0.069 2.380 1.00 91.69 87 THR A N 1
ATOM 606 C CA . THR A 1 87 ? -6.548 0.612 1.338 1.00 91.69 87 THR A CA 1
ATOM 607 C C . THR A 1 87 ? -8.027 0.561 1.660 1.00 91.69 87 THR A C 1
ATOM 609 O O . THR A 1 87 ? -8.561 -0.511 1.951 1.00 91.69 87 THR A O 1
ATOM 612 N N . LEU A 1 88 ? -8.687 1.712 1.556 1.00 90.50 88 LEU A N 1
ATOM 613 C CA . LEU A 1 88 ? -10.111 1.854 1.816 1.00 90.50 88 LEU A CA 1
ATOM 614 C C . LEU A 1 88 ? -10.903 1.886 0.500 1.00 90.50 88 LEU A C 1
ATOM 616 O O . LEU A 1 88 ? -10.505 2.536 -0.466 1.00 90.50 88 LEU A O 1
ATOM 620 N N . ALA A 1 89 ? -12.039 1.191 0.458 1.00 86.69 89 ALA A N 1
ATOM 621 C CA . ALA A 1 89 ? -12.972 1.188 -0.670 1.00 86.69 89 ALA A CA 1
ATOM 622 C C . ALA A 1 89 ? -13.596 2.576 -0.905 1.00 86.69 89 ALA A C 1
ATOM 624 O O . ALA A 1 89 ? -13.783 3.003 -2.049 1.00 86.69 89 ALA A O 1
ATOM 625 N N . ALA A 1 90 ? -13.876 3.295 0.182 1.00 85.62 90 ALA A N 1
ATOM 626 C CA . ALA A 1 90 ? -14.301 4.686 0.172 1.00 85.62 90 ALA A CA 1
ATOM 627 C C . ALA A 1 90 ? -13.382 5.505 1.089 1.00 85.62 90 ALA A C 1
ATOM 629 O O . ALA A 1 90 ? -13.003 5.012 2.155 1.00 85.62 90 ALA A O 1
ATOM 630 N N . PRO A 1 91 ? -13.002 6.729 0.689 1.00 85.06 91 PRO A N 1
ATOM 631 C CA . PRO A 1 91 ? -12.175 7.568 1.532 1.00 85.06 91 PRO A CA 1
ATOM 632 C C . PRO A 1 91 ? -12.944 8.025 2.777 1.00 85.06 91 PRO A C 1
ATOM 634 O O . PRO A 1 91 ? -14.154 8.246 2.734 1.00 85.06 91 PRO A O 1
ATOM 637 N N . VAL A 1 92 ? -12.218 8.162 3.882 1.00 86.50 92 VAL A N 1
ATOM 638 C CA . VAL A 1 92 ? -12.734 8.625 5.172 1.00 86.50 92 VAL A CA 1
ATOM 639 C C . VAL A 1 92 ? -12.397 10.101 5.357 1.00 86.50 92 VAL A C 1
ATOM 641 O O . VAL A 1 92 ? -11.289 10.541 5.042 1.00 86.50 92 VAL A O 1
ATOM 644 N N . ALA A 1 93 ? -13.334 10.879 5.893 1.00 81.94 93 ALA A N 1
ATOM 645 C CA . ALA A 1 93 ? -13.111 12.293 6.161 1.00 81.94 93 ALA A CA 1
ATOM 646 C C . ALA A 1 93 ? -12.086 12.505 7.290 1.00 81.94 93 ALA A C 1
ATOM 648 O O . ALA A 1 93 ? -12.162 11.899 8.354 1.00 81.94 93 ALA A O 1
ATOM 649 N N . ASN A 1 94 ? -11.155 13.425 7.063 1.00 82.44 94 ASN A N 1
ATOM 650 C CA . ASN A 1 94 ? -10.213 13.954 8.042 1.00 82.44 94 ASN A CA 1
ATOM 651 C C . ASN A 1 94 ? -10.259 15.489 7.974 1.00 82.44 94 ASN A C 1
ATOM 653 O O . ASN A 1 94 ? -9.432 16.140 7.323 1.00 82.44 94 ASN A O 1
ATOM 657 N N . GLY A 1 95 ? -11.301 16.070 8.571 1.00 80.06 95 GLY A N 1
ATOM 658 C CA . GLY A 1 95 ? -11.598 17.497 8.457 1.00 80.06 95 GLY A CA 1
ATOM 659 C C . GLY A 1 95 ? -11.880 17.903 7.007 1.00 80.06 95 GLY A C 1
ATOM 660 O O . GLY A 1 95 ? -12.863 17.469 6.416 1.00 80.06 95 GLY A O 1
ATOM 661 N N . LYS A 1 96 ? -11.009 18.739 6.426 1.00 74.50 96 LYS A N 1
ATOM 662 C CA . LYS A 1 96 ? -11.106 19.183 5.018 1.00 74.50 96 LYS A CA 1
ATOM 663 C C . LYS A 1 96 ? -10.499 18.192 4.017 1.00 74.50 96 LYS A C 1
ATOM 665 O O . LYS A 1 96 ? -10.703 18.344 2.816 1.00 74.50 96 LYS A O 1
ATOM 670 N N . SER A 1 97 ? -9.742 17.208 4.498 1.00 81.00 97 SER A N 1
ATOM 671 C CA . SER A 1 97 ? -9.055 16.214 3.673 1.00 81.00 97 SER A CA 1
ATOM 672 C C . SER A 1 97 ? -9.782 14.874 3.716 1.00 8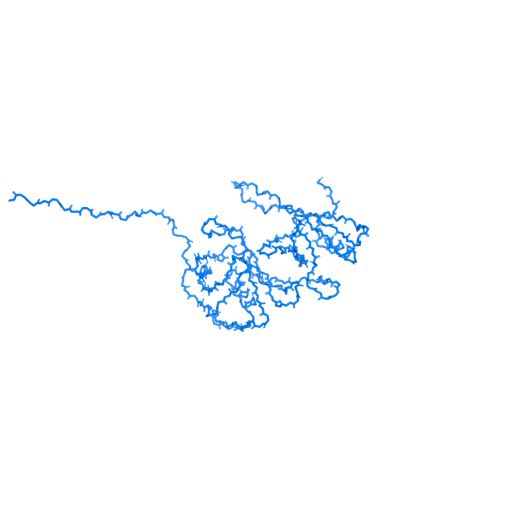1.00 97 SER A C 1
ATOM 674 O O . SER A 1 97 ? -10.554 14.597 4.627 1.00 81.00 97 SER A O 1
ATOM 676 N N . GLN A 1 98 ? -9.521 14.024 2.730 1.00 84.19 98 GLN A N 1
ATOM 677 C CA . GLN A 1 98 ? -10.100 12.687 2.603 1.00 84.19 98 GLN A CA 1
ATOM 678 C C . GLN A 1 98 ? -8.958 11.663 2.587 1.00 84.19 98 GLN A C 1
ATOM 680 O O . GLN A 1 98 ? -7.971 11.838 1.870 1.00 84.19 98 GLN A O 1
ATOM 685 N N . VAL A 1 99 ? -9.067 10.612 3.394 1.00 85.44 99 VAL A N 1
ATOM 686 C CA . VAL A 1 99 ? -8.054 9.565 3.564 1.00 85.44 99 VAL A CA 1
ATOM 687 C C . VAL A 1 99 ? -8.544 8.304 2.865 1.00 85.44 99 VAL A C 1
ATOM 689 O O . VAL A 1 99 ? -9.447 7.638 3.352 1.00 85.44 99 VAL A O 1
ATOM 692 N N . GLY A 1 100 ? -7.960 7.976 1.711 1.00 88.25 100 GLY A N 1
ATOM 693 C CA . GLY A 1 100 ? -8.249 6.725 0.990 1.00 88.25 100 GLY A CA 1
ATOM 694 C C . GLY A 1 100 ? -7.335 5.558 1.373 1.00 88.25 100 GLY A C 1
ATOM 695 O O . GLY A 1 100 ? -7.675 4.401 1.141 1.00 88.25 100 GLY A O 1
ATOM 696 N N . HIS A 1 101 ? -6.177 5.855 1.967 1.00 91.12 101 HIS A N 1
ATOM 697 C CA . HIS A 1 101 ? -5.188 4.857 2.361 1.00 91.12 101 HIS A CA 1
ATOM 698 C C . HIS A 1 101 ? -4.554 5.251 3.690 1.00 91.12 101 HIS A C 1
ATOM 700 O O . HIS A 1 101 ? -4.193 6.417 3.877 1.00 91.12 101 HIS A O 1
ATOM 706 N N . LEU A 1 102 ? -4.371 4.271 4.572 1.00 92.38 102 LEU A N 1
ATOM 707 C CA . LEU A 1 102 ? -3.494 4.397 5.726 1.00 92.38 102 LEU A CA 1
ATOM 708 C C . LEU A 1 102 ? -2.130 3.834 5.353 1.00 92.38 102 LEU A C 1
ATOM 710 O O . LEU A 1 102 ? -2.020 2.692 4.903 1.00 92.38 102 LEU A O 1
ATOM 714 N N . LEU A 1 103 ? -1.100 4.643 5.544 1.00 93.31 103 LEU A N 1
ATOM 715 C CA . LEU A 1 103 ? 0.278 4.274 5.285 1.00 93.31 103 LEU A CA 1
ATOM 716 C C . LEU A 1 103 ? 1.054 4.349 6.589 1.00 93.31 103 LEU A C 1
ATOM 718 O O . LEU A 1 103 ? 1.316 5.441 7.090 1.00 93.31 103 LEU A O 1
ATOM 722 N N . LEU A 1 104 ? 1.423 3.194 7.124 1.00 93.12 104 LEU A N 1
ATOM 723 C CA . LEU A 1 104 ? 2.209 3.057 8.342 1.00 93.12 104 LEU A CA 1
ATOM 724 C C . LEU A 1 104 ? 3.633 2.654 7.967 1.00 93.12 104 LEU A C 1
ATOM 726 O O . LEU A 1 104 ? 3.829 1.699 7.215 1.00 93.12 104 LEU A O 1
ATOM 730 N N . HIS A 1 105 ? 4.622 3.363 8.502 1.00 90.56 105 HIS A N 1
ATOM 731 C CA . HIS A 1 105 ? 6.022 2.993 8.354 1.00 90.56 105 HIS A CA 1
ATOM 732 C C . HIS A 1 105 ? 6.575 2.563 9.707 1.00 90.56 105 HIS A C 1
ATOM 734 O O . HIS A 1 105 ? 6.493 3.309 10.677 1.00 90.56 105 HIS A O 1
ATOM 740 N N . SER A 1 106 ? 7.136 1.361 9.746 1.00 90.75 106 SER A N 1
ATOM 741 C CA . SER A 1 106 ? 7.772 0.780 10.912 1.00 90.75 106 SER A CA 1
ATOM 742 C C . SER A 1 106 ? 9.272 0.695 10.687 1.00 90.75 106 SER A C 1
ATOM 744 O O . SER A 1 106 ? 9.734 -0.006 9.784 1.00 90.75 106 SER A O 1
ATOM 746 N N . LYS A 1 107 ? 10.037 1.421 11.500 1.00 88.38 107 LYS A N 1
ATOM 747 C CA . LYS A 1 107 ? 11.503 1.393 11.431 1.00 88.38 107 LYS A CA 1
ATOM 748 C C . LYS A 1 107 ? 12.039 0.202 12.228 1.00 88.38 107 LYS A C 1
ATOM 750 O O . LYS A 1 107 ? 11.470 -0.131 13.258 1.00 88.38 107 LYS A O 1
ATOM 755 N N . PRO A 1 108 ? 13.184 -0.387 11.847 1.00 82.69 108 PRO A N 1
ATOM 756 C CA . PRO A 1 108 ? 13.726 -1.555 12.547 1.00 82.69 108 PRO A CA 1
ATOM 757 C C . PRO A 1 108 ? 14.110 -1.269 14.009 1.00 82.69 108 PRO A C 1
ATOM 759 O O . PRO A 1 108 ? 14.116 -2.182 14.827 1.00 82.69 108 PRO A O 1
ATOM 762 N N . ALA A 1 109 ? 14.416 -0.009 14.336 1.00 83.25 109 ALA A N 1
ATOM 763 C CA . ALA A 1 109 ? 14.730 0.438 15.692 1.00 83.25 109 ALA A CA 1
ATOM 764 C C . ALA A 1 109 ? 13.486 0.736 16.554 1.00 83.25 109 ALA A C 1
ATOM 766 O O . ALA A 1 109 ? 13.637 1.048 17.734 1.00 83.25 109 ALA A O 1
ATOM 767 N N . GLU A 1 110 ? 12.273 0.699 15.989 1.00 82.38 110 GLU A N 1
ATOM 768 C CA . GLU A 1 110 ? 11.057 0.893 16.781 1.00 82.38 110 GLU A CA 1
ATOM 769 C C . GLU A 1 110 ? 10.803 -0.318 17.693 1.00 82.38 110 GLU A C 1
ATOM 771 O O . GLU A 1 110 ? 11.102 -1.462 17.322 1.00 82.38 110 GLU A O 1
ATOM 776 N N . PRO A 1 111 ? 10.270 -0.080 18.906 1.00 84.62 111 PRO A N 1
ATOM 777 C CA . PRO A 1 111 ? 9.957 -1.155 19.828 1.00 84.62 111 PRO A CA 1
ATOM 778 C C . PRO A 1 111 ? 8.883 -2.066 19.235 1.00 84.62 111 PRO A C 1
ATOM 780 O O . PRO A 1 111 ? 7.980 -1.625 18.517 1.00 84.62 111 PRO A O 1
ATOM 783 N N . LYS A 1 112 ? 8.974 -3.354 19.572 1.00 86.50 112 LYS A N 1
ATOM 784 C CA . LYS A 1 112 ? 7.917 -4.307 19.245 1.00 86.50 112 LYS A CA 1
ATOM 785 C C . LYS A 1 112 ? 6.638 -3.901 19.967 1.00 86.50 112 LYS A C 1
ATOM 787 O O . LYS A 1 112 ? 6.672 -3.480 21.120 1.00 86.50 112 LYS A O 1
ATOM 792 N N . VAL A 1 113 ? 5.525 -4.044 19.265 1.00 88.19 113 VAL A N 1
ATOM 793 C CA . VAL A 1 113 ? 4.189 -3.820 19.801 1.00 88.19 113 VAL A CA 1
ATOM 794 C C . VAL A 1 113 ? 3.600 -5.171 20.158 1.00 88.19 113 VAL A C 1
ATOM 796 O O . VAL A 1 113 ? 3.748 -6.136 19.405 1.00 88.19 113 VAL A O 1
ATOM 799 N N . GLU A 1 114 ? 2.926 -5.222 21.298 1.00 86.44 114 GLU A N 1
ATOM 800 C CA . GLU A 1 114 ? 2.215 -6.398 21.778 1.00 86.44 114 GLU A CA 1
ATOM 801 C C . GLU A 1 114 ? 0.761 -6.030 22.036 1.00 86.44 114 GLU A C 1
ATOM 803 O O . GLU A 1 114 ? 0.467 -5.004 22.652 1.00 86.44 114 GLU A O 1
ATOM 808 N N . CYS A 1 115 ? -0.160 -6.848 21.541 1.00 85.81 115 CYS A N 1
ATOM 809 C CA . CYS A 1 115 ? -1.575 -6.711 21.835 1.00 85.81 115 CYS A CA 1
ATOM 810 C C . CYS A 1 115 ? -2.279 -8.071 21.807 1.00 85.81 115 CYS A C 1
ATOM 812 O O . CYS A 1 115 ? -1.773 -9.027 21.229 1.00 85.81 115 CYS A O 1
ATOM 814 N N . SER A 1 116 ? -3.442 -8.183 22.450 1.00 85.62 116 SER A N 1
ATOM 815 C CA . SER A 1 116 ? -4.234 -9.418 22.450 1.00 85.62 116 SER A CA 1
ATOM 816 C C . SER A 1 116 ? -5.581 -9.151 21.810 1.00 85.62 116 SER A C 1
ATOM 818 O O . SER A 1 116 ? -6.427 -8.489 22.404 1.00 85.62 116 SER A O 1
ATOM 820 N N . LEU A 1 117 ? -5.784 -9.652 20.594 1.00 85.19 117 LEU A N 1
ATOM 821 C CA . LEU A 1 117 ? -7.037 -9.479 19.873 1.00 85.19 117 LEU A CA 1
ATOM 822 C C . LEU A 1 117 ? -7.851 -10.767 19.966 1.00 85.19 117 LEU A C 1
ATOM 824 O O . LEU A 1 117 ? -7.413 -11.813 19.487 1.00 85.19 117 LEU A O 1
ATOM 828 N N . SER A 1 118 ? -9.046 -10.715 20.562 1.00 81.12 118 SER A N 1
ATOM 829 C CA . SER A 1 118 ? -9.920 -11.894 20.736 1.00 81.12 118 SER A CA 1
ATOM 830 C C . SER A 1 118 ? -9.219 -13.096 21.404 1.00 81.12 118 SER A C 1
ATOM 832 O O . SER A 1 118 ? -9.448 -14.247 21.045 1.00 81.12 118 SER A O 1
ATOM 834 N N . GLY A 1 119 ? -8.305 -12.829 22.345 1.00 78.62 119 GLY A N 1
ATOM 835 C CA . GLY A 1 119 ? -7.522 -13.858 23.042 1.00 78.62 119 GLY A CA 1
ATOM 836 C C . GLY A 1 119 ? -6.311 -14.392 22.267 1.00 78.62 119 GLY A C 1
ATOM 837 O O . GLY A 1 119 ? -5.597 -15.248 22.784 1.00 78.62 119 GLY A O 1
ATOM 838 N N . LYS A 1 120 ? -6.043 -13.891 21.053 1.00 83.88 120 LYS A N 1
ATOM 839 C CA . LYS A 1 120 ? -4.831 -14.212 20.289 1.00 83.88 120 LYS A CA 1
ATOM 840 C C . LYS A 1 120 ? -3.759 -13.147 20.537 1.00 83.88 120 LYS A C 1
ATOM 842 O O . LYS A 1 120 ? -3.979 -11.990 20.166 1.00 83.88 120 LYS A O 1
ATOM 847 N N . PRO A 1 121 ? -2.604 -13.508 21.120 1.00 86.38 121 PRO A N 1
ATOM 848 C CA . PRO A 1 121 ? -1.503 -12.572 21.279 1.00 86.38 121 PRO A CA 1
ATOM 849 C C . PRO A 1 121 ? -0.864 -12.279 19.916 1.00 86.38 121 PRO A C 1
ATOM 851 O O . PRO A 1 121 ? -0.466 -13.188 19.188 1.00 86.38 121 PRO A O 1
ATOM 854 N N . LEU A 1 122 ? -0.755 -10.999 19.584 1.00 88.06 122 LEU A N 1
ATOM 855 C CA . LEU A 1 122 ? -0.025 -10.470 18.441 1.00 88.06 122 LEU A CA 1
ATOM 856 C C . LEU A 1 122 ? 1.191 -9.716 18.986 1.00 88.06 122 LEU A C 1
ATOM 858 O O . LEU A 1 122 ? 1.040 -8.758 19.738 1.00 88.06 122 LEU A O 1
ATOM 862 N N . CYS A 1 123 ? 2.395 -10.144 18.613 1.00 88.12 123 CYS A N 1
ATOM 863 C CA . CYS A 1 123 ? 3.647 -9.491 18.995 1.00 88.12 123 CYS A CA 1
ATOM 864 C C . CYS A 1 123 ? 4.540 -9.351 17.764 1.00 88.12 123 CYS A C 1
ATOM 866 O O . CYS A 1 123 ? 4.718 -10.302 16.998 1.00 88.12 123 CYS A O 1
ATOM 868 N N . GLY A 1 124 ? 5.116 -8.170 17.556 1.00 89.56 124 GLY A N 1
ATOM 869 C CA . GLY A 1 124 ? 6.041 -7.954 16.451 1.00 89.56 124 GLY A CA 1
ATOM 870 C C . GLY A 1 124 ? 6.293 -6.490 16.142 1.00 89.56 124 GLY A C 1
ATOM 871 O O . GLY A 1 124 ? 6.020 -5.602 16.943 1.00 89.56 124 GLY A O 1
ATOM 872 N N . GLN A 1 125 ? 6.833 -6.237 14.951 1.00 90.56 125 GLN A N 1
ATOM 873 C CA . GLN A 1 125 ? 7.010 -4.872 14.461 1.00 90.56 125 GLN A CA 1
ATOM 874 C C . GLN A 1 125 ? 5.643 -4.196 14.249 1.00 90.56 125 GLN A C 1
ATOM 876 O O . GLN A 1 125 ? 4.722 -4.869 13.767 1.00 90.56 125 GLN A O 1
ATOM 881 N N . PRO A 1 126 ? 5.508 -2.887 14.543 1.00 91.31 126 PRO A N 1
ATOM 882 C CA . PRO A 1 126 ? 4.282 -2.114 14.356 1.00 91.31 126 PRO A CA 1
ATOM 883 C C . PRO A 1 126 ? 3.521 -2.422 13.060 1.00 91.31 126 PRO A C 1
ATOM 885 O O . PRO A 1 126 ? 2.331 -2.728 13.095 1.00 91.31 126 PRO A O 1
ATOM 888 N N . ALA A 1 127 ? 4.211 -2.423 11.914 1.00 91.62 127 ALA A N 1
ATOM 889 C CA . ALA A 1 127 ? 3.595 -2.699 10.615 1.00 91.62 127 ALA A CA 1
ATOM 890 C C . ALA A 1 127 ? 2.959 -4.100 10.540 1.00 91.62 127 ALA A C 1
ATOM 892 O O . ALA A 1 127 ? 1.850 -4.245 10.025 1.00 91.62 127 ALA A O 1
ATOM 893 N N . SER A 1 128 ? 3.632 -5.114 11.093 1.00 91.31 128 SER A N 1
ATOM 894 C CA . SER A 1 128 ? 3.154 -6.500 11.104 1.00 91.31 128 SER A CA 1
ATOM 895 C C . SER A 1 128 ? 1.937 -6.660 12.011 1.00 91.31 128 SER A C 1
ATOM 897 O O . SER A 1 128 ? 0.922 -7.197 11.575 1.00 91.31 128 SER A O 1
ATOM 899 N N . VAL A 1 129 ? 2.006 -6.157 13.246 1.00 91.94 129 VAL A N 1
ATOM 900 C CA . VAL A 1 129 ? 0.910 -6.281 14.223 1.00 91.94 129 VAL A CA 1
ATOM 901 C C . VAL A 1 129 ? -0.341 -5.568 13.722 1.00 91.94 129 VAL A C 1
ATOM 903 O O . VAL A 1 129 ? -1.425 -6.149 13.715 1.00 91.94 129 VAL A O 1
ATOM 906 N N . VAL A 1 130 ? -0.186 -4.342 13.214 1.00 92.25 130 VAL A N 1
ATOM 907 C CA . VAL A 1 130 ? -1.301 -3.564 12.662 1.00 92.25 130 VAL A CA 1
ATOM 908 C C . VAL A 1 130 ? -1.909 -4.273 11.453 1.00 92.25 130 VAL A C 1
ATOM 910 O O . VAL A 1 130 ? -3.127 -4.392 11.376 1.00 92.25 130 VAL A O 1
ATOM 913 N N . SER A 1 131 ? -1.095 -4.811 10.540 1.00 92.69 131 SER A N 1
ATOM 914 C CA . SER A 1 131 ? -1.626 -5.540 9.382 1.00 92.69 131 SER A CA 1
ATOM 915 C C . SER A 1 131 ? -2.448 -6.771 9.769 1.00 92.69 131 SER A C 1
ATOM 917 O O . SER A 1 131 ? -3.524 -6.979 9.218 1.00 92.69 131 SER A O 1
ATOM 919 N N . GLN A 1 132 ? -1.984 -7.549 10.751 1.00 92.25 132 GLN A N 1
ATOM 920 C CA . GLN A 1 132 ? -2.669 -8.751 11.221 1.00 92.25 132 GLN A CA 1
ATOM 921 C C . GLN A 1 132 ? -3.967 -8.395 11.945 1.00 92.25 132 GLN A C 1
ATOM 923 O O . GLN A 1 132 ? -4.986 -9.051 11.733 1.00 92.25 132 GLN A O 1
ATOM 928 N N . ALA A 1 133 ? -3.955 -7.325 12.742 1.00 92.06 133 ALA A N 1
ATOM 929 C CA . ALA A 1 133 ? -5.150 -6.822 13.403 1.00 92.06 133 ALA A CA 1
ATOM 930 C C . ALA A 1 133 ? -6.211 -6.365 12.389 1.00 92.06 133 ALA A C 1
ATOM 932 O O . ALA A 1 133 ? -7.358 -6.804 12.463 1.00 92.06 133 ALA A O 1
ATOM 933 N N . PHE A 1 134 ? -5.830 -5.545 11.402 1.00 92.12 134 PHE A N 1
ATOM 934 C CA . PHE A 1 134 ? -6.749 -5.099 10.350 1.00 92.12 134 PHE A CA 1
ATOM 935 C C . PHE A 1 134 ? -7.254 -6.261 9.494 1.00 92.12 134 PHE A C 1
ATOM 937 O O . PHE A 1 134 ? -8.443 -6.314 9.201 1.00 92.12 134 PHE A O 1
ATOM 944 N N . ALA A 1 135 ? -6.389 -7.208 9.132 1.00 91.62 135 ALA A N 1
ATOM 945 C CA . ALA A 1 135 ? -6.778 -8.400 8.385 1.00 91.62 135 ALA A CA 1
ATOM 946 C C . ALA A 1 135 ? -7.792 -9.262 9.147 1.00 91.62 135 ALA A C 1
ATOM 948 O O . ALA A 1 135 ? -8.803 -9.675 8.580 1.00 91.62 135 ALA A O 1
ATOM 949 N N . SER A 1 136 ? -7.563 -9.481 10.445 1.00 91.62 136 SER A N 1
ATOM 950 C CA . SER A 1 136 ? -8.468 -10.263 11.288 1.00 91.62 136 SER A CA 1
ATOM 951 C C . SER A 1 136 ? -9.819 -9.576 11.496 1.00 91.62 136 SER A C 1
ATOM 953 O O . SER A 1 136 ? -10.836 -10.261 11.502 1.00 91.62 136 SER A O 1
ATOM 955 N N . LEU A 1 137 ? -9.843 -8.251 11.683 1.00 90.38 137 LEU A N 1
ATOM 956 C CA . LEU A 1 137 ? -11.074 -7.498 11.971 1.00 90.38 137 LEU A CA 1
ATOM 957 C C . LEU A 1 137 ? -11.881 -7.163 10.716 1.00 90.38 137 LEU A C 1
ATOM 959 O O . LEU A 1 137 ? -13.107 -7.142 10.763 1.00 90.38 137 LEU A O 1
ATOM 963 N N . ALA A 1 138 ? -11.212 -6.931 9.586 1.00 90.38 138 ALA A N 1
ATOM 964 C CA . ALA A 1 138 ? -11.871 -6.688 8.305 1.00 90.38 138 ALA A CA 1
ATOM 965 C C . ALA A 1 138 ? -12.170 -7.974 7.517 1.00 90.38 138 ALA A C 1
ATOM 967 O O . ALA A 1 138 ? -12.801 -7.895 6.467 1.00 90.38 138 ALA A O 1
ATOM 968 N N . ALA A 1 139 ? -11.717 -9.140 7.996 1.00 89.38 139 ALA A N 1
ATOM 969 C CA . ALA A 1 139 ? -11.784 -10.416 7.278 1.00 89.38 139 ALA A CA 1
ATOM 970 C C . ALA A 1 139 ? -11.155 -10.345 5.868 1.00 89.38 139 ALA A C 1
ATOM 972 O O . ALA A 1 139 ? -11.693 -10.875 4.895 1.00 89.38 139 ALA A O 1
ATOM 973 N N . VAL A 1 140 ? -9.999 -9.681 5.763 1.00 89.69 140 VAL A N 1
ATOM 974 C CA . VAL A 1 140 ? -9.233 -9.511 4.516 1.00 89.69 140 VAL A CA 1
ATOM 975 C C . VAL A 1 140 ? -7.873 -10.190 4.654 1.00 89.69 140 VAL A C 1
ATOM 977 O O . VAL A 1 140 ? -7.250 -10.134 5.709 1.00 89.69 140 VAL A O 1
ATOM 980 N N . GLU A 1 141 ? -7.377 -10.813 3.587 1.00 88.00 141 GLU A N 1
ATOM 981 C CA . GLU A 1 141 ? -6.034 -11.401 3.573 1.00 88.00 141 GLU A CA 1
ATOM 982 C C . GLU A 1 141 ? -4.934 -10.326 3.623 1.00 88.00 141 GLU A C 1
ATOM 984 O O . GLU A 1 141 ? -5.019 -9.298 2.944 1.00 88.00 141 GLU A O 1
ATOM 989 N N . VAL A 1 142 ? -3.855 -10.596 4.366 1.00 87.75 142 VAL A N 1
ATOM 990 C CA . VAL A 1 142 ? -2.632 -9.783 4.293 1.00 87.75 142 VAL A CA 1
ATOM 991 C C . VAL A 1 142 ? -1.875 -10.155 3.022 1.00 87.75 142 VAL A C 1
ATOM 993 O O . VAL A 1 142 ? -1.363 -11.267 2.895 1.00 87.75 142 VAL A O 1
ATOM 996 N N . GLY A 1 143 ? -1.781 -9.220 2.080 1.00 86.56 143 GLY A N 1
ATOM 997 C CA . GLY A 1 143 ? -0.898 -9.353 0.926 1.00 86.56 143 GLY A CA 1
ATOM 998 C C . GLY A 1 143 ? 0.540 -8.943 1.253 1.00 86.56 143 GLY A C 1
ATOM 999 O O . GLY A 1 143 ? 0.805 -8.200 2.200 1.00 86.56 143 GLY A O 1
ATOM 1000 N N . GLY A 1 144 ? 1.480 -9.416 0.442 1.00 85.19 144 GLY A N 1
ATOM 1001 C CA . GLY A 1 144 ? 2.902 -9.118 0.592 1.00 85.19 144 GLY A CA 1
ATOM 1002 C C . GLY A 1 144 ? 3.600 -8.928 -0.749 1.00 85.19 144 GLY A C 1
ATOM 1003 O O . GLY A 1 144 ? 2.951 -8.777 -1.787 1.00 85.19 144 GLY A O 1
ATOM 1004 N N . ILE A 1 145 ? 4.935 -8.934 -0.718 1.00 81.94 145 ILE A N 1
ATOM 1005 C CA . ILE A 1 145 ? 5.764 -8.878 -1.929 1.00 81.94 145 ILE A CA 1
ATOM 1006 C C . ILE A 1 145 ? 5.437 -10.081 -2.815 1.00 81.94 145 ILE A C 1
ATOM 1008 O O . ILE A 1 145 ? 5.268 -11.194 -2.315 1.00 81.94 145 ILE A O 1
ATOM 1012 N N . GLY A 1 146 ? 5.374 -9.857 -4.126 1.00 75.75 146 GLY A N 1
ATOM 1013 C CA . GLY A 1 146 ? 5.278 -10.948 -5.085 1.00 75.75 146 GLY A CA 1
ATOM 1014 C C . GLY A 1 146 ? 6.594 -11.690 -5.310 1.00 75.75 146 GLY A C 1
ATOM 1015 O O . GLY A 1 146 ? 7.614 -11.451 -4.664 1.00 75.75 146 GLY A O 1
ATOM 1016 N N . SER A 1 147 ? 6.580 -12.585 -6.290 1.00 78.12 147 SER A N 1
ATOM 1017 C CA . SER A 1 147 ? 7.743 -13.350 -6.736 1.00 78.12 147 SER A CA 1
ATOM 1018 C C . SER A 1 147 ? 8.806 -12.485 -7.417 1.00 78.12 147 SER A C 1
ATOM 1020 O O . SER A 1 147 ? 9.932 -12.938 -7.622 1.00 78.12 147 SER A O 1
ATOM 1022 N N . PHE A 1 148 ? 8.456 -11.260 -7.816 1.00 81.12 148 PHE A N 1
ATOM 1023 C CA . PHE A 1 148 ? 9.369 -10.363 -8.505 1.00 81.12 148 PHE A CA 1
ATOM 1024 C C . PHE A 1 148 ? 10.365 -9.736 -7.532 1.00 81.12 148 PHE A C 1
ATOM 1026 O O . PHE A 1 148 ? 9.993 -9.048 -6.583 1.00 81.12 148 PHE A O 1
ATOM 1033 N N . LYS A 1 149 ? 11.651 -9.948 -7.812 1.00 83.12 149 LYS A N 1
ATOM 1034 C CA . LYS A 1 149 ? 12.759 -9.303 -7.111 1.00 83.12 149 LYS A CA 1
ATOM 1035 C C . LYS A 1 149 ? 13.607 -8.524 -8.116 1.00 83.12 149 LYS A C 1
ATOM 1037 O O . LYS A 1 149 ? 14.222 -9.159 -8.986 1.00 83.12 149 LYS A O 1
ATOM 1042 N N . PRO A 1 150 ? 13.647 -7.187 -8.010 1.00 83.44 150 PRO A N 1
ATOM 1043 C CA . PRO A 1 150 ? 14.628 -6.369 -8.700 1.00 83.44 150 PRO A CA 1
ATOM 1044 C C . PRO A 1 150 ? 16.060 -6.875 -8.508 1.00 83.44 150 PRO A C 1
ATOM 1046 O O . PRO A 1 150 ? 16.417 -7.486 -7.494 1.00 83.44 150 PRO A O 1
ATOM 1049 N N . PHE A 1 151 ? 16.896 -6.571 -9.483 1.00 79.50 151 PHE A N 1
ATOM 1050 C CA . PHE A 1 151 ? 18.332 -6.739 -9.450 1.00 79.50 151 PHE A CA 1
ATOM 1051 C C . PHE A 1 151 ? 18.907 -5.989 -8.246 1.00 79.50 151 PHE A C 1
ATOM 1053 O O . PHE A 1 151 ? 18.458 -4.903 -7.874 1.00 79.50 151 PHE A O 1
ATOM 1060 N N . GLY A 1 152 ? 19.883 -6.607 -7.583 1.00 75.88 152 GLY A N 1
ATOM 1061 C CA . GLY A 1 152 ? 20.424 -6.100 -6.319 1.00 75.88 152 GLY A CA 1
ATOM 1062 C C . GLY A 1 152 ? 19.598 -6.460 -5.079 1.00 75.88 152 GLY A C 1
ATOM 1063 O O . GLY A 1 152 ? 19.859 -5.918 -4.010 1.00 75.88 152 GLY A O 1
ATOM 1064 N N . GLY A 1 153 ? 18.613 -7.362 -5.193 1.00 76.69 153 GLY A N 1
ATOM 1065 C CA . GLY A 1 153 ? 17.919 -7.952 -4.039 1.00 76.69 153 GLY A CA 1
ATOM 1066 C C . GLY A 1 153 ? 16.989 -6.993 -3.291 1.00 76.69 153 GLY A C 1
ATOM 1067 O O . GLY A 1 153 ? 16.550 -7.298 -2.183 1.00 76.69 153 GLY A O 1
ATOM 1068 N N . ARG A 1 154 ? 16.684 -5.838 -3.890 1.00 83.12 154 ARG A N 1
ATOM 1069 C CA . ARG A 1 154 ? 15.723 -4.869 -3.356 1.00 83.12 154 ARG A CA 1
ATOM 1070 C C . ARG A 1 154 ? 14.300 -5.402 -3.499 1.00 83.12 154 ARG A C 1
ATOM 1072 O O . ARG A 1 154 ? 14.043 -6.325 -4.263 1.00 83.12 154 ARG A O 1
ATOM 1079 N N . ALA A 1 155 ? 13.365 -4.800 -2.774 1.00 85.31 155 ALA A N 1
ATOM 1080 C CA . ALA A 1 155 ? 11.954 -5.179 -2.832 1.00 85.31 155 ALA A CA 1
ATOM 1081 C C . ALA A 1 155 ? 11.112 -4.356 -3.820 1.00 85.31 155 ALA A C 1
ATOM 1083 O O . ALA A 1 155 ? 9.980 -4.729 -4.117 1.00 85.31 155 ALA A O 1
ATOM 1084 N N . ALA A 1 156 ? 11.654 -3.239 -4.308 1.00 90.88 156 ALA A N 1
ATOM 1085 C CA . ALA A 1 156 ? 10.986 -2.319 -5.218 1.00 90.88 156 ALA A CA 1
ATOM 1086 C C . ALA A 1 156 ? 11.973 -1.740 -6.231 1.00 90.88 156 ALA A C 1
ATOM 1088 O O . ALA A 1 156 ? 13.175 -1.645 -5.960 1.00 90.88 156 ALA A O 1
ATOM 1089 N N . LEU A 1 157 ? 11.442 -1.323 -7.375 1.00 91.88 157 LEU A N 1
ATOM 1090 C CA . LEU A 1 157 ? 12.160 -0.534 -8.368 1.00 91.88 157 LEU A CA 1
ATOM 1091 C C . LEU A 1 157 ? 12.101 0.941 -7.963 1.00 91.88 157 LEU A C 1
ATOM 1093 O O . LEU A 1 157 ? 11.032 1.454 -7.629 1.00 91.88 157 LEU A O 1
ATOM 1097 N N . GLN A 1 158 ? 13.249 1.613 -7.979 1.00 92.19 158 GLN A N 1
ATOM 1098 C CA . GLN A 1 158 ? 13.301 3.066 -7.825 1.00 92.19 158 GLN A CA 1
ATOM 1099 C C . GLN A 1 158 ? 12.931 3.711 -9.158 1.00 92.19 158 GLN A C 1
ATOM 1101 O O . GLN A 1 158 ? 13.404 3.281 -10.208 1.00 92.19 158 GLN A O 1
ATOM 1106 N N . CYS A 1 159 ? 12.058 4.706 -9.101 1.00 93.25 159 CYS A N 1
ATOM 1107 C CA . CYS A 1 159 ? 11.556 5.434 -10.258 1.00 93.25 159 CYS A CA 1
ATOM 1108 C C . CYS A 1 159 ? 11.149 6.843 -9.833 1.00 93.25 159 CYS A C 1
ATOM 1110 O O . CYS A 1 159 ? 11.245 7.204 -8.657 1.00 93.25 159 CYS A O 1
ATOM 1112 N N . TYR A 1 160 ? 10.673 7.636 -10.782 1.00 94.25 160 TYR A N 1
ATOM 1113 C CA . TYR A 1 160 ? 10.154 8.966 -10.510 1.00 94.25 160 TYR A CA 1
ATOM 1114 C C . TYR A 1 160 ? 8.742 9.098 -11.057 1.00 94.25 160 TYR A C 1
ATOM 1116 O O . TYR A 1 160 ? 8.447 8.681 -12.170 1.00 94.25 160 TYR A O 1
ATOM 1124 N N . VAL A 1 161 ? 7.865 9.700 -10.262 1.00 93.88 161 VAL A N 1
ATOM 1125 C CA . VAL A 1 161 ? 6.582 10.210 -10.739 1.00 93.88 161 VAL A CA 1
ATOM 1126 C C . VAL A 1 161 ? 6.765 11.706 -10.898 1.00 93.88 161 VAL A C 1
ATOM 1128 O O . VAL A 1 161 ? 6.918 12.429 -9.910 1.00 93.88 161 VAL A O 1
ATOM 1131 N N . LYS A 1 162 ? 6.768 12.187 -12.143 1.00 90.00 162 LYS A N 1
ATOM 1132 C CA . LYS A 1 162 ? 7.131 13.578 -12.457 1.00 90.00 162 LYS A CA 1
ATOM 1133 C C . LYS A 1 162 ? 8.535 13.898 -11.912 1.00 90.00 162 LYS A C 1
ATOM 1135 O O . LYS A 1 162 ? 9.512 13.354 -12.405 1.00 90.00 162 LYS A O 1
ATOM 1140 N N . ALA A 1 163 ? 8.636 14.757 -10.896 1.00 89.06 163 ALA A N 1
ATOM 1141 C CA . ALA A 1 163 ? 9.891 15.146 -10.246 1.00 89.06 163 ALA A CA 1
ATOM 1142 C C . ALA A 1 163 ? 10.033 14.583 -8.817 1.00 89.06 163 ALA A C 1
ATOM 1144 O O . ALA A 1 163 ? 10.932 14.988 -8.081 1.00 89.06 163 ALA A O 1
ATOM 1145 N N . THR A 1 164 ? 9.142 13.678 -8.405 1.00 93.06 164 THR A N 1
ATOM 1146 C CA . THR A 1 164 ? 9.137 13.094 -7.062 1.00 93.06 164 THR A CA 1
ATOM 1147 C C . THR A 1 164 ? 9.663 11.667 -7.112 1.00 93.06 164 THR A C 1
ATOM 1149 O O . THR A 1 164 ? 9.210 10.866 -7.930 1.00 93.06 164 THR A O 1
ATOM 1152 N N . GLU A 1 165 ? 10.586 11.327 -6.213 1.00 93.25 165 GLU A N 1
ATOM 1153 C CA . GLU A 1 165 ? 11.062 9.951 -6.061 1.00 93.25 165 GLU A CA 1
ATOM 1154 C C . GLU A 1 165 ? 9.908 9.023 -5.654 1.00 93.25 165 GLU A C 1
ATOM 1156 O O . GLU A 1 165 ? 9.140 9.298 -4.719 1.00 93.25 165 GLU A O 1
ATOM 1161 N N . ALA A 1 166 ? 9.805 7.907 -6.364 1.00 94.38 166 ALA A N 1
ATOM 1162 C CA . ALA A 1 166 ? 8.788 6.899 -6.171 1.00 94.38 166 ALA A CA 1
ATOM 1163 C C . ALA A 1 166 ? 9.389 5.489 -6.141 1.00 94.38 166 ALA A C 1
ATOM 1165 O O . ALA A 1 166 ? 10.455 5.199 -6.687 1.00 94.38 166 ALA A O 1
ATOM 1166 N N . ALA A 1 167 ? 8.668 4.584 -5.492 1.00 93.56 167 ALA A N 1
ATOM 1167 C CA . ALA A 1 167 ? 9.002 3.171 -5.442 1.00 93.56 167 ALA A CA 1
ATOM 1168 C C . ALA A 1 167 ? 7.878 2.351 -6.072 1.00 93.56 167 ALA A C 1
ATOM 1170 O O . ALA A 1 167 ? 6.724 2.436 -5.639 1.00 93.56 167 ALA A O 1
ATOM 1171 N N . LEU A 1 168 ? 8.237 1.547 -7.068 1.00 93.88 168 LEU A N 1
ATOM 1172 C CA . LEU A 1 168 ? 7.352 0.635 -7.775 1.00 93.88 168 LEU A CA 1
ATOM 1173 C C . LEU A 1 168 ? 7.505 -0.784 -7.213 1.00 93.88 168 LEU A C 1
ATOM 1175 O O . LEU A 1 168 ? 8.573 -1.393 -7.295 1.00 93.88 168 LEU A O 1
ATOM 1179 N N . TYR A 1 169 ? 6.415 -1.322 -6.676 1.00 93.25 169 TYR A N 1
ATOM 1180 C CA . TYR A 1 169 ? 6.313 -2.687 -6.176 1.00 93.25 169 TYR A CA 1
ATOM 1181 C C . TYR A 1 169 ? 5.419 -3.501 -7.112 1.00 93.25 169 TYR A C 1
ATOM 1183 O O . TYR A 1 169 ? 4.247 -3.178 -7.317 1.00 93.25 169 TYR A O 1
ATOM 1191 N N . LEU A 1 170 ? 5.971 -4.583 -7.652 1.00 91.38 170 LEU A N 1
ATOM 1192 C CA . LEU A 1 170 ? 5.246 -5.541 -8.480 1.00 91.38 170 LEU A CA 1
ATOM 1193 C C . LEU A 1 170 ? 4.792 -6.704 -7.589 1.00 91.38 170 LEU A C 1
ATOM 1195 O O . LEU A 1 170 ? 5.571 -7.607 -7.280 1.00 91.38 170 LEU A O 1
ATOM 1199 N N . LEU A 1 171 ? 3.546 -6.643 -7.113 1.00 91.19 171 LEU A N 1
ATOM 1200 C CA . LEU A 1 171 ? 2.975 -7.646 -6.208 1.00 91.19 171 LEU A CA 1
ATOM 1201 C C . LEU A 1 171 ? 2.325 -8.783 -7.007 1.00 91.19 171 LEU A C 1
ATOM 1203 O O . LEU A 1 171 ? 2.310 -8.775 -8.238 1.00 91.19 171 LEU A O 1
ATOM 1207 N N . GLU A 1 172 ? 1.770 -9.780 -6.314 1.00 87.56 172 GLU A N 1
ATOM 1208 C CA . GLU A 1 172 ? 1.153 -10.943 -6.968 1.00 87.56 172 GLU A CA 1
ATOM 1209 C C . GLU A 1 172 ? -0.118 -10.611 -7.755 1.00 87.56 172 GLU A C 1
ATOM 1211 O O . GLU A 1 172 ? -0.310 -11.136 -8.853 1.00 87.56 172 GLU A O 1
ATOM 1216 N N . LYS A 1 173 ? -0.992 -9.782 -7.171 1.00 87.62 173 LYS A N 1
ATOM 1217 C CA . LYS A 1 173 ? -2.338 -9.472 -7.688 1.00 87.62 173 LYS A CA 1
ATOM 1218 C C . LYS A 1 173 ? -2.446 -8.044 -8.242 1.00 87.62 173 LYS A C 1
ATOM 1220 O O . LYS A 1 173 ? -3.388 -7.734 -8.971 1.00 87.62 173 LYS A O 1
ATOM 1225 N N . GLU A 1 174 ? -1.507 -7.171 -7.891 1.00 90.62 174 GLU A N 1
ATOM 1226 C CA . GLU A 1 174 ? -1.568 -5.743 -8.194 1.00 90.62 174 GLU A CA 1
ATOM 1227 C C . GLU A 1 174 ? -0.185 -5.095 -8.251 1.00 90.62 174 GLU A C 1
ATOM 1229 O O . GLU A 1 174 ? 0.808 -5.649 -7.781 1.00 90.62 174 GLU A O 1
ATOM 1234 N N . LEU A 1 175 ? -0.142 -3.904 -8.830 1.00 92.19 175 LEU A N 1
ATOM 1235 C CA . LEU A 1 175 ? 1.011 -3.023 -8.875 1.00 92.19 175 LEU A CA 1
ATOM 1236 C C . LEU A 1 175 ? 0.806 -1.901 -7.855 1.00 92.19 175 LEU A C 1
ATOM 1238 O O . LEU A 1 175 ? -0.274 -1.311 -7.784 1.00 92.19 175 LEU A O 1
ATOM 1242 N N . LEU A 1 176 ? 1.832 -1.595 -7.065 1.00 93.62 176 LEU A N 1
ATOM 1243 C CA . LEU A 1 176 ? 1.792 -0.520 -6.077 1.00 93.62 176 LEU A CA 1
ATOM 1244 C C . LEU A 1 176 ? 2.884 0.507 -6.365 1.00 93.62 176 LEU A C 1
ATOM 1246 O O . LEU A 1 176 ? 4.060 0.161 -6.432 1.00 93.62 176 LEU A O 1
ATOM 1250 N N . VAL A 1 177 ? 2.504 1.779 -6.475 1.00 94.44 177 VAL A N 1
ATOM 1251 C CA . VAL A 1 177 ? 3.449 2.901 -6.563 1.00 94.44 177 VAL A CA 1
ATOM 1252 C C . VAL A 1 177 ? 3.348 3.740 -5.301 1.00 94.44 177 VAL A C 1
ATOM 1254 O O . VAL A 1 177 ? 2.279 4.261 -4.987 1.00 94.44 177 VAL A O 1
ATOM 1257 N N . LYS A 1 178 ? 4.457 3.883 -4.576 1.00 93.06 178 LYS A N 1
ATOM 1258 C CA . LYS A 1 178 ? 4.582 4.800 -3.436 1.00 93.06 178 LYS A CA 1
ATOM 1259 C C . LYS A 1 178 ? 5.320 6.058 -3.884 1.00 93.06 178 LYS A C 1
ATOM 1261 O O . LYS A 1 178 ? 6.494 5.965 -4.217 1.00 93.06 178 LYS A O 1
ATOM 1266 N N . GLU A 1 179 ? 4.665 7.212 -3.810 1.00 92.12 179 GLU A N 1
ATOM 1267 C CA . GLU A 1 179 ? 5.237 8.541 -4.074 1.00 92.12 179 GLU A CA 1
ATOM 1268 C C . GLU A 1 179 ? 5.149 9.370 -2.784 1.00 92.12 179 GLU A C 1
ATOM 1270 O O . GLU A 1 179 ? 4.065 9.793 -2.376 1.00 92.12 179 GLU A O 1
ATOM 1275 N N . ALA A 1 180 ? 6.278 9.596 -2.107 1.00 87.88 180 ALA A N 1
ATOM 1276 C CA . ALA A 1 180 ? 6.315 10.243 -0.790 1.00 87.88 180 ALA A CA 1
ATOM 1277 C C . ALA A 1 180 ? 5.327 9.608 0.227 1.00 87.88 180 ALA A C 1
ATOM 1279 O O . ALA A 1 180 ? 5.555 8.489 0.696 1.00 87.88 180 ALA A O 1
ATOM 1280 N N . SER A 1 181 ? 4.250 10.318 0.588 1.00 86.44 181 SER A N 1
ATOM 1281 C CA . SER A 1 181 ? 3.166 9.845 1.466 1.00 86.44 181 SER A CA 1
ATOM 1282 C C . SER A 1 181 ? 1.936 9.321 0.716 1.00 86.44 181 SER A C 1
ATOM 1284 O O . SER A 1 181 ? 0.975 8.884 1.347 1.00 86.44 181 SER A O 1
ATOM 1286 N N . LYS A 1 182 ? 1.931 9.362 -0.616 1.00 89.00 182 LYS A N 1
ATOM 1287 C CA . LYS A 1 182 ? 0.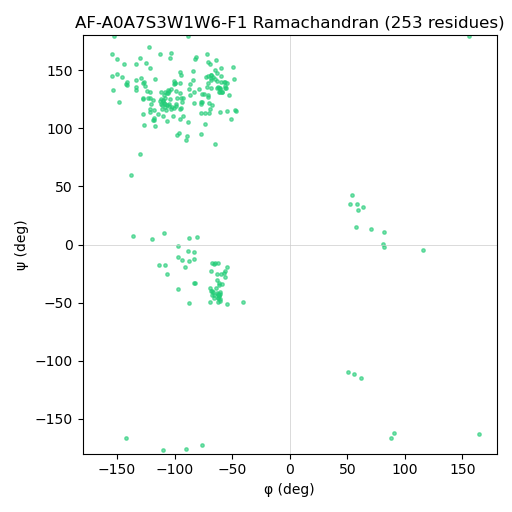847 8.848 -1.455 1.00 89.00 182 LYS A CA 1
ATOM 1288 C C . LYS A 1 182 ? 1.158 7.431 -1.910 1.00 89.00 182 LYS A C 1
ATOM 1290 O O . LYS A 1 182 ? 2.313 7.064 -2.120 1.00 89.00 182 LYS A O 1
ATOM 1295 N N . VAL A 1 183 ? 0.103 6.644 -2.073 1.00 91.62 183 VAL A N 1
ATOM 1296 C CA . VAL A 1 183 ? 0.186 5.291 -2.615 1.00 91.62 183 VAL A CA 1
ATOM 1297 C C . VAL A 1 183 ? -0.898 5.115 -3.661 1.00 91.62 183 VAL A C 1
ATOM 1299 O O . VAL A 1 183 ? -2.046 5.495 -3.442 1.00 91.62 183 VAL A O 1
ATOM 1302 N N . HIS A 1 184 ? -0.519 4.518 -4.782 1.00 91.19 184 HIS A N 1
ATOM 1303 C CA . HIS A 1 184 ? -1.407 4.121 -5.859 1.00 91.19 184 HIS A CA 1
ATOM 1304 C C . HIS A 1 184 ? -1.394 2.600 -5.952 1.00 91.19 184 HIS A C 1
ATOM 1306 O O . HIS A 1 184 ? -0.373 2.013 -6.298 1.00 91.19 184 HIS A O 1
ATOM 1312 N N . VAL A 1 185 ? -2.521 1.972 -5.619 1.00 90.50 185 VAL A N 1
ATOM 1313 C CA . VAL A 1 185 ? -2.703 0.519 -5.707 1.00 90.50 185 VAL A CA 1
ATOM 1314 C C . VAL A 1 185 ? -3.542 0.205 -6.944 1.00 90.50 185 VAL A C 1
ATOM 1316 O O . VAL A 1 185 ? -4.694 0.633 -7.042 1.00 90.50 185 VAL A O 1
ATOM 1319 N N . MET A 1 186 ? -2.961 -0.516 -7.899 1.00 90.69 186 MET A N 1
ATOM 1320 C CA . MET A 1 186 ? -3.516 -0.749 -9.233 1.00 90.69 186 MET A CA 1
ATOM 1321 C C . MET A 1 186 ? -3.578 -2.253 -9.538 1.00 90.69 186 MET A C 1
ATOM 1323 O O . MET A 1 186 ? -2.558 -2.862 -9.860 1.00 90.69 186 MET A O 1
ATOM 1327 N N . PRO A 1 187 ? -4.760 -2.887 -9.452 1.00 90.25 187 PRO A N 1
ATOM 1328 C CA . PRO A 1 187 ? -4.924 -4.297 -9.804 1.00 90.25 187 PRO A CA 1
ATOM 1329 C C . PRO A 1 187 ? -4.615 -4.562 -11.279 1.00 90.25 187 PRO A C 1
ATOM 1331 O O . PRO A 1 187 ? -5.122 -3.842 -12.141 1.00 90.25 187 PRO A O 1
ATOM 1334 N N . TYR A 1 188 ? -3.862 -5.627 -11.582 1.00 89.94 188 TYR A N 1
ATOM 1335 C CA . TYR A 1 188 ? -3.439 -5.924 -12.961 1.00 89.94 188 TYR A CA 1
ATOM 1336 C C . TYR A 1 188 ? -4.615 -6.104 -13.927 1.00 89.94 188 TYR A C 1
ATOM 1338 O O . TYR A 1 188 ? -4.544 -5.668 -15.068 1.00 89.94 188 TYR A O 1
ATOM 1346 N N . SER A 1 189 ? -5.735 -6.650 -13.444 1.00 88.00 189 SER A N 1
ATOM 1347 C CA . SER A 1 189 ? -6.985 -6.827 -14.200 1.00 88.00 189 SER A CA 1
ATOM 1348 C C . SER A 1 189 ? -7.560 -5.541 -14.800 1.00 88.00 189 SER A C 1
ATOM 1350 O O . SER A 1 189 ? -8.381 -5.608 -15.706 1.00 88.00 189 SER A O 1
ATOM 1352 N N . ARG A 1 190 ? -7.201 -4.379 -14.247 1.00 87.38 190 ARG A N 1
ATOM 1353 C CA . ARG A 1 190 ? -7.687 -3.057 -14.678 1.00 87.38 190 ARG A CA 1
ATOM 1354 C C . ARG A 1 190 ? -6.550 -2.154 -15.147 1.00 87.38 190 ARG A C 1
ATOM 1356 O O . ARG A 1 190 ? -6.781 -0.969 -15.379 1.00 87.38 190 ARG A O 1
ATOM 1363 N N . LEU A 1 191 ? -5.334 -2.693 -15.201 1.00 89.81 191 LEU A N 1
ATOM 1364 C CA . LEU A 1 191 ? -4.129 -1.948 -15.498 1.00 89.81 191 LEU A CA 1
ATOM 1365 C C . LEU A 1 191 ? -3.773 -2.121 -16.970 1.00 89.81 191 LEU A C 1
ATOM 1367 O O . LEU A 1 191 ? -3.590 -3.237 -17.466 1.00 89.81 191 LEU A O 1
ATOM 1371 N N . ARG A 1 192 ? -3.610 -0.986 -17.632 1.00 87.94 192 ARG A N 1
ATOM 1372 C CA . ARG A 1 192 ? -2.978 -0.864 -18.932 1.00 8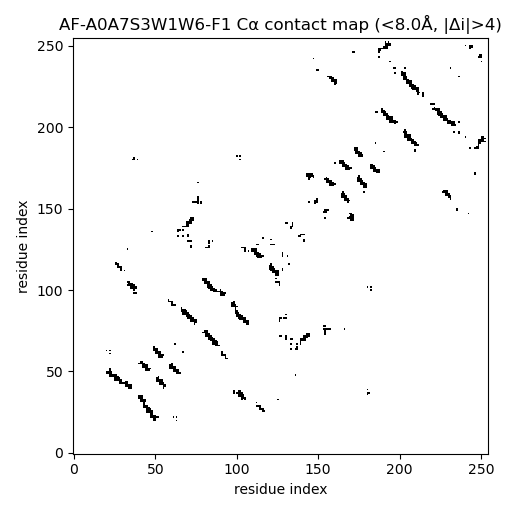7.94 192 ARG A CA 1
ATOM 1373 C C . ARG A 1 192 ? -1.599 -0.259 -18.731 1.00 87.94 192 ARG A C 1
ATOM 1375 O O . ARG A 1 192 ? -1.445 0.701 -17.974 1.00 87.94 192 ARG A O 1
ATOM 1382 N N . VAL A 1 193 ? -0.608 -0.866 -19.364 1.00 91.00 193 VAL A N 1
ATOM 1383 C CA . VAL A 1 193 ? 0.784 -0.441 -19.278 1.00 91.00 193 VAL A CA 1
ATOM 1384 C C . VAL A 1 193 ? 1.317 -0.256 -20.682 1.00 91.00 193 VAL A C 1
ATOM 1386 O O . VAL A 1 193 ? 1.264 -1.174 -21.495 1.00 91.00 193 VAL A O 1
ATOM 1389 N N . GLU A 1 194 ? 1.858 0.917 -20.952 1.00 91.69 194 GLU A N 1
ATOM 1390 C CA . GLU A 1 194 ? 2.681 1.156 -22.127 1.00 91.69 194 GLU A CA 1
ATOM 1391 C C . GLU A 1 194 ? 4.135 1.238 -21.672 1.00 91.69 194 GLU A C 1
ATOM 1393 O O . GLU A 1 194 ? 4.494 2.046 -20.810 1.00 91.69 194 GLU A O 1
ATOM 1398 N N . VAL A 1 195 ? 4.950 0.326 -22.197 1.00 91.00 195 VAL A N 1
ATOM 1399 C CA . VAL A 1 195 ? 6.379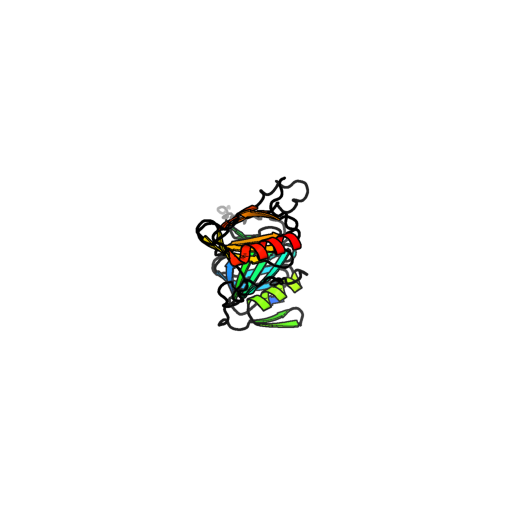 0.260 -21.896 1.00 91.00 195 VAL A CA 1
ATOM 1400 C C . VAL A 1 195 ? 7.110 1.063 -22.956 1.00 91.00 195 VAL A C 1
ATOM 1402 O O . VAL A 1 195 ? 7.171 0.652 -24.116 1.00 91.00 195 VAL A O 1
ATOM 1405 N N . LEU A 1 196 ? 7.675 2.199 -22.557 1.00 90.44 196 LEU A N 1
ATOM 1406 C CA . LEU A 1 196 ? 8.514 3.003 -23.432 1.00 90.44 196 LEU A CA 1
ATOM 1407 C C . LEU A 1 196 ? 9.927 2.409 -23.401 1.00 90.44 196 LEU A C 1
ATOM 1409 O O . LEU A 1 196 ? 10.495 2.273 -22.316 1.00 90.44 196 LEU A O 1
ATOM 1413 N N . PRO A 1 197 ? 10.487 1.999 -24.552 1.00 84.81 197 PRO A N 1
ATOM 1414 C CA . PRO A 1 197 ? 11.744 1.264 -24.595 1.00 84.81 197 PRO A CA 1
ATOM 1415 C C . PRO A 1 197 ? 12.922 2.102 -24.074 1.00 84.81 197 PRO A C 1
ATOM 1417 O O . PRO A 1 197 ? 12.848 3.333 -24.079 1.00 84.81 197 PRO A O 1
ATOM 1420 N N . PRO A 1 198 ? 14.025 1.452 -23.654 1.00 87.44 198 PRO A N 1
ATOM 1421 C CA . PRO A 1 198 ? 15.161 2.148 -23.079 1.00 87.44 198 PRO A CA 1
ATOM 1422 C C . PRO A 1 198 ? 15.747 3.232 -23.987 1.00 87.44 198 PRO A C 1
ATOM 1424 O O . PRO A 1 198 ? 15.972 3.008 -25.178 1.00 87.44 198 PRO A O 1
ATOM 1427 N N . ASP A 1 199 ? 16.053 4.383 -23.400 1.00 82.56 199 ASP A N 1
ATOM 1428 C CA . ASP A 1 199 ? 16.695 5.504 -24.073 1.00 82.56 199 ASP A CA 1
ATOM 1429 C C . ASP A 1 199 ? 18.236 5.434 -23.984 1.00 82.56 199 ASP A C 1
ATOM 1431 O O . ASP A 1 199 ? 18.841 4.498 -23.444 1.00 82.56 199 ASP A O 1
ATOM 1435 N N . SER A 1 200 ? 18.912 6.463 -24.502 1.00 78.88 200 SER A N 1
ATOM 1436 C CA . SER A 1 200 ? 20.377 6.569 -24.460 1.00 78.88 200 SER A CA 1
ATOM 1437 C C . SER A 1 200 ? 20.959 6.639 -23.040 1.00 78.88 200 SER A C 1
ATOM 1439 O O . SER A 1 200 ? 22.156 6.395 -22.863 1.00 78.88 200 SER A O 1
ATOM 1441 N N . ARG A 1 201 ? 20.141 6.924 -22.017 1.00 79.31 201 ARG A N 1
ATOM 1442 C CA . ARG A 1 201 ? 20.544 6.994 -20.603 1.00 79.31 201 ARG A CA 1
ATOM 1443 C C . ARG A 1 201 ? 20.480 5.641 -19.902 1.00 79.31 201 ARG A C 1
ATOM 1445 O O . ARG A 1 201 ? 20.763 5.571 -18.707 1.00 79.31 201 ARG A O 1
ATOM 1452 N N . ARG A 1 202 ? 20.187 4.557 -20.634 1.00 86.88 202 ARG A N 1
ATOM 1453 C CA . ARG A 1 202 ? 19.996 3.202 -20.082 1.00 86.88 202 ARG A CA 1
ATOM 1454 C C . ARG A 1 202 ? 18.879 3.174 -19.039 1.00 86.88 202 ARG A C 1
ATOM 1456 O O . ARG A 1 202 ? 18.943 2.416 -18.067 1.00 86.88 202 ARG A O 1
ATOM 1463 N N . THR A 1 203 ? 17.854 3.979 -19.266 1.00 91.44 203 THR A N 1
ATOM 1464 C CA . THR A 1 203 ? 16.623 3.983 -18.487 1.00 91.44 203 THR A CA 1
ATOM 1465 C C . THR A 1 203 ? 15.431 3.796 -19.403 1.00 91.44 203 THR A C 1
ATOM 1467 O O . THR A 1 203 ? 15.527 4.085 -20.589 1.00 91.44 203 THR A O 1
ATOM 1470 N N . PHE A 1 204 ? 14.329 3.294 -18.867 1.00 92.94 204 PHE A N 1
ATOM 1471 C CA . PHE A 1 204 ? 13.068 3.143 -19.579 1.00 92.94 204 PHE A CA 1
ATOM 1472 C C . PHE A 1 204 ? 11.935 3.732 -18.740 1.00 92.94 204 PHE A C 1
ATOM 1474 O O . PHE A 1 204 ? 12.071 3.878 -17.520 1.00 92.94 204 PHE A O 1
ATOM 1481 N N . ASP A 1 205 ? 10.822 4.037 -19.393 1.00 93.94 205 ASP A N 1
ATOM 1482 C CA . ASP A 1 205 ? 9.681 4.684 -18.757 1.00 93.94 205 ASP A CA 1
ATOM 1483 C C . ASP A 1 205 ? 8.431 3.797 -18.896 1.00 93.94 205 ASP A C 1
ATOM 1485 O O . ASP A 1 205 ? 8.299 2.998 -19.827 1.00 93.94 205 ASP A O 1
ATOM 1489 N N . LEU A 1 206 ? 7.506 3.909 -17.943 1.00 93.75 206 LEU A N 1
ATOM 1490 C CA . LEU A 1 206 ? 6.225 3.203 -17.946 1.00 93.75 206 LEU A CA 1
ATOM 1491 C C . LEU A 1 206 ? 5.080 4.199 -17.859 1.00 93.75 206 LEU A C 1
ATOM 1493 O O . LEU A 1 206 ? 4.985 4.961 -16.894 1.00 93.75 206 LEU A O 1
ATOM 1497 N N . GLN A 1 207 ? 4.146 4.118 -18.797 1.00 93.75 207 GLN A N 1
ATOM 1498 C CA . GLN A 1 207 ? 2.871 4.813 -18.686 1.00 93.75 207 GLN A CA 1
ATOM 1499 C C . GLN A 1 207 ? 1.811 3.835 -18.189 1.00 93.75 207 GLN A C 1
ATOM 1501 O O . GLN A 1 207 ? 1.560 2.790 -18.785 1.00 93.75 207 GLN A O 1
ATOM 1506 N N . LEU A 1 208 ? 1.216 4.162 -17.048 1.00 93.00 208 LEU A N 1
ATOM 1507 C CA . LEU A 1 208 ? 0.226 3.357 -16.353 1.00 93.00 208 LEU A CA 1
ATOM 1508 C C . LEU A 1 208 ? -1.135 4.035 -16.455 1.00 93.00 208 LEU A C 1
ATOM 1510 O O . LEU A 1 208 ? -1.311 5.170 -16.011 1.00 93.00 208 LEU A O 1
ATOM 1514 N N . GLU A 1 209 ? -2.122 3.311 -16.964 1.00 91.31 209 GLU A N 1
ATOM 1515 C CA . GLU A 1 209 ? -3.521 3.721 -16.937 1.00 91.31 209 GLU A CA 1
ATOM 1516 C C . GLU A 1 209 ? -4.327 2.655 -16.193 1.00 91.31 209 GLU A C 1
ATOM 1518 O O . GLU A 1 209 ? -4.412 1.505 -16.619 1.00 91.31 209 GLU A O 1
ATOM 1523 N N . CYS A 1 210 ? -4.923 3.015 -15.060 1.00 87.81 210 CYS A N 1
ATOM 1524 C CA . CYS A 1 210 ? -5.801 2.128 -14.308 1.00 87.81 210 CYS A CA 1
ATOM 1525 C C . CYS A 1 210 ? -7.244 2.604 -14.445 1.00 87.81 210 CYS A C 1
ATOM 1527 O O . CYS A 1 210 ? -7.588 3.719 -14.032 1.00 87.81 210 CYS A O 1
ATOM 1529 N N . ALA A 1 211 ? -8.106 1.733 -14.970 1.00 84.00 211 ALA A N 1
ATOM 1530 C CA . ALA A 1 211 ? -9.539 1.982 -14.977 1.00 84.00 211 ALA A CA 1
ATOM 1531 C C . ALA A 1 211 ? -10.052 2.142 -13.537 1.00 84.00 211 ALA A C 1
ATOM 1533 O O . ALA A 1 211 ? -9.557 1.500 -12.598 1.00 84.00 211 ALA A O 1
ATOM 1534 N N . ALA A 1 212 ? -11.039 3.018 -13.357 1.00 73.19 212 ALA A N 1
ATOM 1535 C CA . ALA A 1 212 ? -11.689 3.171 -12.068 1.00 73.19 212 ALA A CA 1
ATOM 1536 C C . ALA A 1 212 ? -12.334 1.855 -11.619 1.00 73.19 212 ALA A C 1
ATOM 1538 O O . ALA A 1 212 ? -12.728 1.021 -12.430 1.00 73.19 212 ALA A O 1
ATOM 1539 N N . ALA A 1 213 ? -12.436 1.669 -10.303 1.00 65.19 213 ALA A N 1
ATOM 1540 C CA . ALA A 1 213 ? -13.272 0.604 -9.772 1.00 65.19 213 ALA A CA 1
ATOM 1541 C C . ALA A 1 213 ? -14.719 0.841 -10.211 1.00 65.19 213 ALA A C 1
ATOM 1543 O O . ALA A 1 213 ? -15.182 1.978 -10.090 1.00 65.19 213 ALA A O 1
ATOM 1544 N N . ASP A 1 214 ? -15.390 -0.208 -10.701 1.00 52.19 214 ASP A N 1
ATOM 1545 C CA . ASP A 1 214 ? -16.796 -0.147 -11.093 1.00 52.19 214 ASP A CA 1
ATOM 1546 C C . ASP A 1 214 ? -17.594 0.535 -9.987 1.00 52.19 214 ASP A C 1
ATOM 1548 O O . ASP A 1 214 ? -17.637 0.087 -8.836 1.00 52.19 214 ASP A O 1
ATOM 1552 N N . ALA A 1 215 ? -18.153 1.691 -10.326 1.00 46.00 215 ALA A N 1
ATOM 1553 C CA . ALA A 1 215 ? -19.040 2.390 -9.430 1.00 46.00 215 ALA A CA 1
ATOM 1554 C C . ALA A 1 215 ? -20.356 1.596 -9.382 1.00 46.00 215 ALA A C 1
ATOM 1556 O O . ALA A 1 215 ? -20.844 1.185 -10.439 1.00 46.00 215 ALA A O 1
ATOM 1557 N N . PRO A 1 216 ? -20.960 1.374 -8.200 1.00 45.34 216 PRO A N 1
ATOM 1558 C CA . PRO A 1 216 ? -22.327 0.875 -8.153 1.00 45.34 216 PRO A CA 1
ATOM 1559 C C . PRO A 1 216 ? -23.221 1.815 -8.976 1.00 45.34 216 PRO A C 1
ATOM 1561 O O . PRO A 1 216 ? -23.028 3.035 -8.955 1.00 45.34 216 PRO A O 1
ATOM 1564 N N . ALA A 1 217 ? -24.146 1.231 -9.743 1.00 34.84 217 ALA A N 1
ATOM 1565 C CA . ALA A 1 217 ? -24.984 1.940 -10.705 1.00 34.84 217 ALA A CA 1
ATOM 1566 C C . ALA A 1 217 ? -25.580 3.223 -10.089 1.00 34.84 217 ALA A C 1
ATOM 1568 O O . ALA A 1 217 ? -26.350 3.153 -9.134 1.00 34.84 217 ALA A O 1
ATOM 1569 N N . GLY A 1 218 ? -25.191 4.390 -10.619 1.00 45.75 218 GLY A N 1
ATOM 1570 C CA . GLY A 1 218 ? -25.693 5.702 -10.184 1.00 45.75 218 GLY A CA 1
ATOM 1571 C C . GLY A 1 218 ? -24.668 6.662 -9.562 1.00 45.75 218 GLY A C 1
ATOM 1572 O O . GLY A 1 218 ? -25.021 7.810 -9.306 1.00 45.75 218 GLY A O 1
ATOM 1573 N N . ALA A 1 219 ? -23.411 6.259 -9.346 1.00 47.47 219 ALA A N 1
ATOM 1574 C CA . ALA A 1 219 ? -22.345 7.179 -8.924 1.00 47.47 219 ALA A CA 1
ATOM 1575 C C . ALA A 1 219 ? -21.536 7.722 -10.126 1.00 47.47 219 ALA A C 1
ATOM 1577 O O . ALA A 1 219 ? -21.340 6.997 -11.105 1.00 47.47 219 ALA A O 1
ATOM 1578 N N . PRO A 1 220 ? -21.051 8.984 -10.082 1.00 44.81 220 PRO A N 1
ATOM 1579 C CA . PRO A 1 220 ? -20.267 9.560 -11.172 1.00 44.81 220 PRO A CA 1
ATOM 1580 C C . PRO A 1 220 ? -19.015 8.712 -11.425 1.00 44.81 220 PRO A C 1
ATOM 1582 O O . PRO A 1 220 ? -18.298 8.359 -10.484 1.00 44.81 220 PRO A O 1
ATOM 1585 N N . ALA A 1 221 ? -18.766 8.377 -12.695 1.00 47.12 221 ALA A N 1
ATOM 1586 C CA . ALA A 1 221 ? -17.612 7.591 -13.112 1.00 47.12 221 ALA A CA 1
ATOM 1587 C C . ALA A 1 221 ? -16.327 8.252 -12.590 1.00 47.12 221 ALA A C 1
ATOM 1589 O O . ALA A 1 221 ? -15.992 9.374 -12.971 1.00 47.12 221 ALA A O 1
ATOM 1590 N N . LYS A 1 222 ? -15.616 7.574 -11.681 1.00 57.84 222 LYS A N 1
ATOM 1591 C CA . LYS A 1 222 ? -14.298 8.035 -11.235 1.00 57.84 222 LYS A CA 1
ATOM 1592 C C . LYS A 1 222 ? -13.382 8.080 -12.461 1.00 57.84 222 LYS A C 1
ATOM 1594 O O . LYS A 1 222 ? -13.319 7.122 -13.227 1.00 57.84 222 LYS A O 1
ATOM 1599 N N . THR A 1 223 ? -12.682 9.194 -12.650 1.00 60.56 223 THR A N 1
ATOM 1600 C CA . THR A 1 223 ? -11.696 9.349 -13.723 1.00 60.56 223 THR A CA 1
ATOM 1601 C C . THR A 1 223 ? -10.638 8.250 -13.618 1.00 60.56 223 THR A C 1
ATOM 1603 O O . THR A 1 223 ? -10.147 7.972 -12.521 1.00 60.56 223 THR A O 1
ATOM 1606 N N . ALA A 1 224 ? -10.293 7.624 -14.746 1.00 75.62 224 ALA A N 1
ATOM 1607 C CA . ALA A 1 224 ? -9.203 6.656 -14.812 1.00 75.62 224 ALA A CA 1
ATOM 1608 C C . ALA A 1 224 ? -7.900 7.285 -14.286 1.00 75.62 224 ALA A C 1
ATOM 1610 O O . ALA A 1 224 ? -7.572 8.429 -14.615 1.00 75.62 224 ALA A O 1
ATOM 1611 N N . LEU A 1 225 ? -7.169 6.550 -13.449 1.00 86.31 225 LEU A N 1
ATOM 1612 C CA . LEU A 1 225 ? -5.894 7.004 -12.902 1.00 86.31 225 LEU A CA 1
ATOM 1613 C C . LEU A 1 225 ? -4.827 6.851 -13.985 1.00 86.31 225 LEU A C 1
ATOM 1615 O O . LEU A 1 225 ? -4.585 5.735 -14.434 1.00 86.31 225 LEU A O 1
ATOM 1619 N N . LYS A 1 226 ? -4.174 7.951 -14.365 1.00 90.50 226 LYS A N 1
ATOM 1620 C CA . LYS A 1 226 ? -3.016 7.942 -15.266 1.00 90.50 226 LYS A CA 1
ATOM 1621 C C . LYS A 1 226 ? -1.759 8.346 -14.507 1.00 90.50 226 LYS A C 1
ATOM 1623 O O . LYS A 1 226 ? -1.781 9.345 -13.784 1.00 90.50 226 LYS A O 1
ATOM 1628 N N . LEU A 1 227 ? -0.6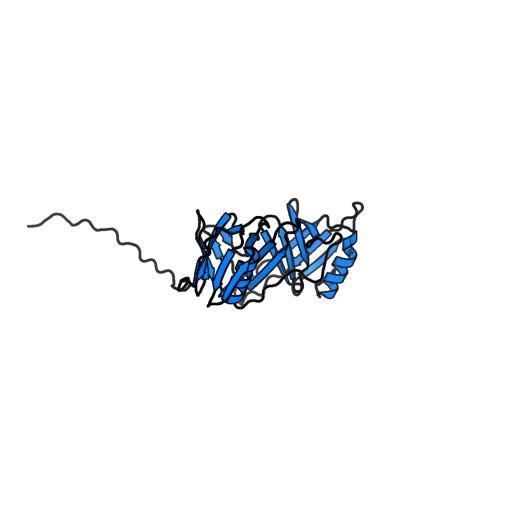88 7.577 -14.657 1.00 92.88 227 LEU A N 1
ATOM 1629 C CA . LEU A 1 227 ? 0.587 7.792 -13.982 1.00 92.88 227 LEU A CA 1
ATOM 1630 C C . LEU A 1 227 ? 1.740 7.474 -14.931 1.00 92.88 227 LEU A C 1
ATOM 1632 O O . LEU A 1 227 ? 1.712 6.460 -15.611 1.00 92.88 227 LEU A O 1
ATOM 1636 N N . GLU A 1 228 ? 2.764 8.314 -14.937 1.00 93.69 228 GLU A N 1
ATOM 1637 C CA . GLU A 1 228 ? 3.987 8.090 -15.705 1.00 93.69 228 GLU A CA 1
ATOM 1638 C C . GLU A 1 228 ? 5.136 7.864 -14.726 1.00 93.69 228 GLU A C 1
ATOM 1640 O O . GLU A 1 228 ? 5.361 8.685 -13.828 1.00 93.69 228 GLU A O 1
ATOM 1645 N N . LEU A 1 229 ? 5.801 6.720 -14.863 1.00 94.31 229 LEU A N 1
ATOM 1646 C CA . LEU A 1 229 ? 6.980 6.344 -14.097 1.00 94.31 229 LEU A CA 1
ATOM 1647 C C . LEU A 1 229 ? 8.197 6.493 -14.992 1.00 94.31 229 LEU A C 1
ATOM 1649 O O . LEU A 1 229 ? 8.282 5.816 -16.013 1.00 94.31 229 LEU A O 1
ATOM 1653 N N . SER A 1 230 ? 9.141 7.329 -14.587 1.00 93.62 230 SER A N 1
ATOM 1654 C CA . SER A 1 230 ? 10.363 7.566 -15.342 1.00 93.62 230 SER A CA 1
ATOM 1655 C C . SER A 1 230 ? 11.612 7.053 -14.636 1.00 93.62 230 SER A C 1
ATOM 1657 O O . SER A 1 230 ? 11.608 6.796 -13.422 1.00 93.62 230 SER A O 1
ATOM 1659 N N . MET A 1 231 ? 12.696 6.930 -15.408 1.00 91.94 231 MET A N 1
ATOM 1660 C CA . MET A 1 231 ? 14.038 6.558 -14.936 1.00 91.94 231 MET A CA 1
ATOM 1661 C C . MET A 1 231 ? 14.120 5.147 -14.330 1.00 91.94 231 MET A C 1
ATOM 1663 O O . MET A 1 231 ? 14.911 4.904 -13.413 1.00 91.94 231 MET A O 1
ATOM 1667 N N . LEU A 1 232 ? 13.320 4.197 -14.822 1.00 92.38 232 LEU A N 1
ATOM 1668 C CA . LEU A 1 232 ? 13.480 2.795 -14.433 1.00 92.38 232 LEU A CA 1
ATOM 1669 C C . LEU A 1 232 ? 14.741 2.223 -15.094 1.00 92.38 232 LEU A C 1
ATOM 1671 O O . LEU A 1 232 ? 15.062 2.581 -16.225 1.00 92.38 232 LEU A O 1
ATOM 1675 N N . PRO A 1 233 ? 15.488 1.333 -14.428 1.00 91.44 233 PRO A N 1
ATOM 1676 C CA . PRO A 1 233 ? 16.777 0.886 -14.940 1.00 91.44 233 PRO A CA 1
ATOM 1677 C C . PRO A 1 233 ? 16.594 -0.095 -16.112 1.00 91.44 233 PRO A C 1
ATOM 1679 O O . PRO A 1 233 ? 15.856 -1.072 -16.005 1.00 91.44 233 PRO A O 1
ATOM 1682 N N . ALA A 1 234 ? 17.277 0.132 -17.241 1.00 90.56 234 ALA A N 1
ATOM 1683 C CA . ALA A 1 234 ? 17.051 -0.631 -18.480 1.00 90.56 234 ALA A CA 1
ATOM 1684 C C . ALA A 1 234 ? 17.283 -2.146 -18.356 1.00 90.56 234 ALA A C 1
ATOM 1686 O O . ALA A 1 234 ? 16.673 -2.916 -19.090 1.00 90.56 234 ALA A O 1
ATOM 1687 N N . ASN A 1 235 ? 18.121 -2.589 -17.414 1.00 90.69 235 ASN A N 1
ATOM 1688 C CA . ASN A 1 235 ? 18.347 -4.014 -17.144 1.00 90.69 235 ASN A CA 1
ATOM 1689 C C . ASN A 1 235 ? 17.100 -4.744 -16.610 1.00 90.69 235 ASN A C 1
ATOM 1691 O O . ASN A 1 235 ? 17.070 -5.972 -16.611 1.00 90.69 235 ASN A O 1
ATOM 1695 N N . GLU A 1 236 ? 16.086 -4.011 -16.152 1.00 90.06 236 GLU A N 1
ATOM 1696 C CA . GLU A 1 236 ? 14.816 -4.567 -15.682 1.00 90.06 236 GLU A CA 1
ATOM 1697 C C . GLU A 1 236 ? 13.720 -4.551 -16.747 1.00 90.06 236 GLU A C 1
ATOM 1699 O O . GLU A 1 236 ? 12.687 -5.182 -16.538 1.00 90.06 236 GLU A O 1
ATOM 1704 N N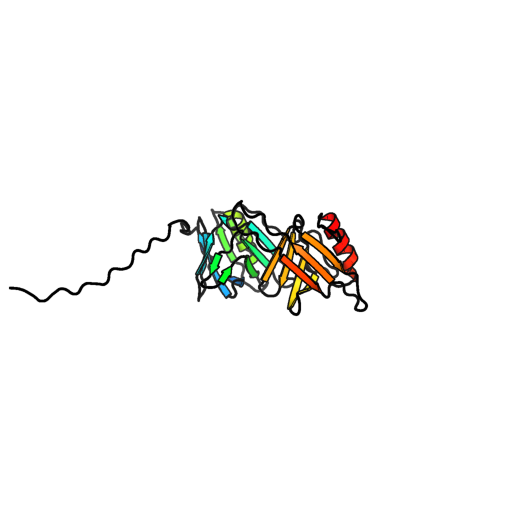 . CYS A 1 237 ? 13.923 -3.865 -17.878 1.00 89.38 237 CYS A N 1
ATOM 1705 C CA . CYS A 1 237 ? 12.883 -3.626 -18.883 1.00 89.38 237 CYS A CA 1
ATOM 1706 C C . CYS A 1 237 ? 12.221 -4.930 -19.356 1.00 89.38 237 CYS A C 1
ATOM 1708 O O . CYS A 1 237 ? 10.997 -5.070 -19.280 1.00 89.38 237 CYS A O 1
ATOM 1710 N N . ASP A 1 238 ? 13.024 -5.916 -19.762 1.00 89.31 238 ASP A N 1
ATOM 1711 C CA . ASP A 1 238 ? 12.520 -7.198 -20.265 1.00 89.31 238 ASP A CA 1
ATOM 1712 C C . ASP A 1 238 ? 11.789 -7.988 -19.171 1.00 89.31 238 ASP A C 1
ATOM 1714 O O . ASP A 1 238 ? 10.683 -8.482 -19.385 1.00 89.31 238 ASP A O 1
ATOM 1718 N N . ARG A 1 239 ? 12.356 -8.038 -17.958 1.00 90.38 239 ARG A N 1
ATOM 1719 C CA . ARG A 1 239 ? 11.786 -8.780 -16.819 1.00 90.38 239 ARG A CA 1
ATOM 1720 C C . ARG A 1 239 ? 10.470 -8.176 -16.343 1.00 90.38 239 ARG A C 1
ATOM 1722 O O . ARG A 1 239 ? 9.547 -8.909 -15.990 1.00 90.38 239 ARG A O 1
ATOM 1729 N N . VAL A 1 240 ? 10.390 -6.847 -16.299 1.00 90.38 240 VAL A N 1
ATOM 1730 C CA . VAL A 1 240 ? 9.169 -6.119 -15.938 1.00 90.38 240 VAL A CA 1
ATOM 1731 C C . VAL A 1 240 ? 8.101 -6.354 -16.999 1.00 90.38 240 VAL A C 1
ATOM 1733 O O . VAL A 1 240 ? 6.972 -6.694 -16.648 1.00 90.38 240 VAL A O 1
ATOM 1736 N N . SER A 1 241 ? 8.460 -6.255 -18.279 1.00 88.69 241 SER A N 1
ATOM 1737 C CA . SER A 1 241 ? 7.538 -6.497 -19.394 1.00 88.69 241 SER A CA 1
ATOM 1738 C C . SER A 1 241 ? 6.985 -7.925 -19.378 1.00 88.69 241 SER A C 1
ATOM 1740 O O . SER A 1 241 ? 5.768 -8.115 -19.419 1.00 88.69 241 SER A O 1
ATOM 1742 N N . GLU A 1 242 ? 7.854 -8.927 -19.227 1.00 89.94 242 GLU A N 1
ATOM 1743 C CA . GLU A 1 242 ? 7.472 -10.342 -1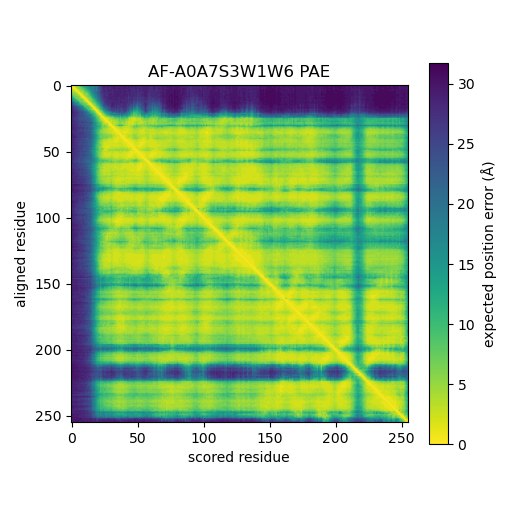9.143 1.00 89.94 242 GLU A CA 1
ATOM 1744 C C . GLU A 1 242 ? 6.566 -10.613 -17.932 1.00 89.94 242 GLU A C 1
ATOM 1746 O O . GLU A 1 242 ? 5.540 -11.293 -18.042 1.00 89.94 242 GLU A O 1
ATOM 1751 N N . LEU A 1 243 ? 6.894 -10.044 -16.766 1.00 88.69 243 LEU A N 1
ATOM 1752 C CA . LEU A 1 243 ? 6.075 -10.195 -15.567 1.00 88.69 243 LEU A CA 1
ATOM 1753 C C . LEU A 1 243 ? 4.681 -9.589 -15.765 1.00 88.69 243 LEU A C 1
ATOM 1755 O O . LEU A 1 243 ? 3.688 -10.230 -15.422 1.00 88.69 243 LEU A O 1
ATOM 1759 N N . LEU A 1 244 ? 4.591 -8.376 -16.314 1.00 88.31 244 LEU A N 1
ATOM 1760 C CA . LEU A 1 244 ? 3.316 -7.696 -16.549 1.00 88.31 244 LEU A CA 1
ATOM 1761 C C . LEU A 1 244 ? 2.435 -8.479 -17.530 1.00 88.31 244 LEU A C 1
ATOM 1763 O O . LEU A 1 244 ? 1.247 -8.675 -17.256 1.00 88.31 244 LEU A O 1
ATOM 1767 N N . GLN A 1 245 ? 3.023 -9.011 -18.605 1.00 87.12 245 GLN A N 1
ATOM 1768 C CA . GLN A 1 245 ? 2.330 -9.901 -19.541 1.00 87.12 245 GLN A CA 1
ATOM 1769 C C . GLN A 1 245 ? 1.831 -11.171 -18.840 1.00 87.12 245 GLN A C 1
ATOM 1771 O O . GLN A 1 245 ? 0.656 -11.531 -18.951 1.00 87.12 245 GLN A O 1
ATOM 1776 N N . ARG A 1 246 ? 2.679 -11.820 -18.030 1.00 87.56 246 ARG A N 1
ATOM 1777 C CA . ARG A 1 246 ? 2.306 -13.016 -17.256 1.00 87.56 246 ARG A CA 1
ATOM 1778 C C . ARG A 1 246 ? 1.179 -12.744 -16.260 1.00 87.56 246 ARG A C 1
ATOM 1780 O O . ARG A 1 246 ? 0.336 -13.610 -16.022 1.00 87.56 246 ARG A O 1
ATOM 1787 N N . LYS A 1 247 ? 1.152 -11.548 -15.674 1.00 85.88 247 LYS A N 1
ATOM 1788 C CA . LYS A 1 247 ? 0.114 -11.093 -14.740 1.00 85.88 247 LYS A CA 1
ATOM 1789 C C . LYS A 1 247 ? -1.160 -10.602 -15.431 1.00 85.88 247 LYS A C 1
ATOM 1791 O O . LYS A 1 247 ? -2.077 -10.163 -14.739 1.00 85.88 247 LYS A O 1
ATOM 1796 N N . ARG A 1 248 ? -1.254 -10.752 -16.759 1.00 79.25 248 ARG A N 1
ATOM 1797 C CA . ARG A 1 248 ? -2.395 -10.339 -17.591 1.00 79.25 248 ARG A CA 1
ATOM 1798 C C . ARG A 1 248 ? -2.694 -8.837 -17.504 1.00 79.25 248 ARG A C 1
ATOM 1800 O O . ARG A 1 248 ? -3.848 -8.443 -17.645 1.00 79.25 248 ARG A O 1
ATOM 1807 N N . ALA A 1 249 ? -1.679 -8.007 -17.262 1.00 78.56 249 ALA A N 1
ATOM 1808 C CA . ALA A 1 249 ? -1.811 -6.577 -17.517 1.00 78.56 249 ALA A CA 1
ATOM 1809 C C . ALA A 1 249 ? -1.909 -6.355 -19.035 1.00 78.56 249 ALA A C 1
ATOM 1811 O O . ALA A 1 249 ? -1.284 -7.086 -19.808 1.00 78.56 249 ALA A O 1
ATOM 1812 N N . ASN A 1 250 ? -2.684 -5.362 -19.475 1.00 80.81 250 ASN A N 1
ATOM 1813 C CA . ASN A 1 250 ? -2.754 -5.028 -20.897 1.00 80.81 250 A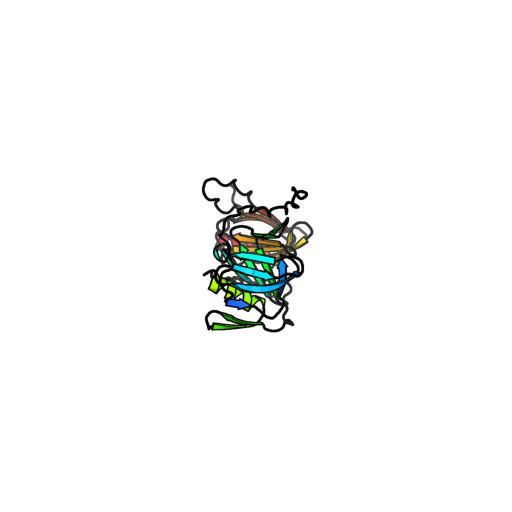SN A CA 1
ATOM 1814 C C . ASN A 1 250 ? -1.497 -4.234 -21.282 1.00 80.81 250 ASN A C 1
ATOM 1816 O O . ASN A 1 250 ? -1.434 -3.029 -21.040 1.00 80.81 250 ASN A O 1
ATOM 1820 N N . VAL A 1 251 ? -0.485 -4.931 -21.804 1.00 77.69 251 VAL A N 1
ATOM 1821 C CA . VAL A 1 251 ? 0.811 -4.353 -22.180 1.00 77.69 251 VAL A CA 1
ATOM 1822 C C . VAL A 1 251 ? 0.805 -3.975 -23.660 1.00 77.69 251 VAL A C 1
ATOM 1824 O O . VAL A 1 251 ? 0.600 -4.842 -24.507 1.00 77.69 251 VAL A O 1
ATOM 1827 N N . ASN A 1 252 ? 1.063 -2.702 -23.970 1.00 74.44 252 ASN A N 1
ATOM 1828 C CA . ASN A 1 252 ? 1.194 -2.154 -25.331 1.00 74.44 252 ASN A CA 1
ATOM 1829 C C . ASN A 1 252 ? -0.030 -2.361 -26.259 1.00 74.44 252 ASN A C 1
ATOM 1831 O O . ASN A 1 252 ? 0.085 -2.201 -27.472 1.00 74.44 252 ASN A O 1
ATOM 1835 N N . GLY A 1 253 ? -1.203 -2.722 -25.729 1.00 55.56 253 GLY A N 1
ATOM 1836 C CA . GLY A 1 253 ? -2.425 -2.900 -26.521 1.00 55.56 253 GLY A CA 1
ATOM 1837 C C . GLY A 1 253 ? -3.169 -1.587 -26.761 1.00 55.56 253 GLY A C 1
ATOM 1838 O O . GLY A 1 253 ? -3.254 -0.758 -25.856 1.00 55.56 253 GLY A O 1
ATOM 1839 N N . SER A 1 254 ? -3.734 -1.397 -27.958 1.00 37.62 254 SER A N 1
ATOM 1840 C CA . SER A 1 254 ? -4.702 -0.336 -28.304 1.00 37.62 254 SER A CA 1
ATOM 1841 C C . SER A 1 254 ? -6.059 -0.569 -27.613 1.00 37.62 254 SER A C 1
ATOM 1843 O O . SER A 1 254 ? -6.363 -1.708 -27.263 1.00 37.62 254 SER A O 1
ATOM 1845 N N . LEU A 1 255 ? -6.849 0.496 -27.405 1.00 38.41 255 LEU A N 1
ATOM 1846 C CA . LEU A 1 255 ? -8.273 0.400 -27.028 1.00 38.41 255 LEU A CA 1
ATOM 1847 C C . LEU A 1 255 ? -9.087 -0.316 -28.111 1.00 38.41 255 LEU A C 1
ATOM 1849 O O . LEU A 1 255 ? -8.818 -0.034 -29.300 1.00 38.41 255 LEU A O 1
#